Protein AF-A0A836W2Z8-F1 (afdb_monomer_lite)

Sequence (249 aa):
MFTIVTRSKRDADAVRAMIERFYPGWGIDVKTLHGARSSEAMLRELSGIIEPDRFYIVLLGREDRCAAIELIEEVPPNVVVHVVPRSRVRNARLELLYAEVARARAVIRVTAVWDEAKKVFLLGPRRRGRLLEGLEPQPSFDNFIGLGRFAKIVSRLAGGRIGLNPLVVRTRGGLHLVYNGPKPRAELEVRDEGLTPQARIVGDGEPVDVDLEAMVEANRSILQLYERASLRFLESLGEFDTIVVHWSG

Secondary structure (DSSP, 8-state):
-EEEEESSHHHHHHHHHHHHHHSTTS--EEEE-TT--SHHHHHHHHHTT--TTSEEEEEE-GGGHHHHHHHHHHS-TTEEEEE-SSSSGGGS-HHHHHHHHHHHHHHHHH-EEEETTTTEEEESTT--SEEPTT----TT-EEEE--TTHHHHHHHHHTS---SS-EEEE-GGGEEEEEETTEEEEEEE--SSSS--EEEE---SPPP---HHHHHHHHHHHHHHHHHHHHHHHHHT-S-S-----S--

Structure (mmCIF, N/CA/C/O backbone):
data_AF-A0A836W2Z8-F1
#
_entry.id   AF-A0A836W2Z8-F1
#
loop_
_atom_site.group_PDB
_atom_site.id
_atom_site.type_symbol
_atom_site.label_atom_id
_atom_site.label_alt_id
_atom_site.label_comp_id
_atom_site.label_asym_id
_atom_site.label_entity_id
_atom_site.label_seq_id
_atom_site.pdbx_PDB_ins_code
_atom_site.Cartn_x
_atom_site.Cartn_y
_atom_site.Cartn_z
_atom_site.occupancy
_atom_site.B_iso_or_equiv
_atom_site.auth_seq_id
_atom_site.auth_comp_id
_atom_site.auth_asym_id
_atom_site.auth_atom_id
_atom_site.pdbx_PDB_model_num
ATOM 1 N N . MET A 1 1 ? -4.132 -11.004 6.496 1.00 76.50 1 MET A N 1
ATOM 2 C CA . MET A 1 1 ? -5.312 -10.496 7.235 1.00 76.50 1 MET A CA 1
ATOM 3 C C . MET A 1 1 ? -4.935 -9.188 7.924 1.00 76.50 1 MET A C 1
ATOM 5 O O . MET A 1 1 ? -3.828 -9.122 8.442 1.00 76.50 1 MET A O 1
ATOM 9 N N . PHE A 1 2 ? -5.755 -8.135 7.858 1.00 89.88 2 PHE A N 1
ATOM 10 C CA . PHE A 1 2 ? -5.421 -6.807 8.407 1.00 89.88 2 PHE A CA 1
ATOM 11 C C . PHE A 1 2 ? -6.382 -6.422 9.536 1.00 89.88 2 PHE A C 1
ATOM 13 O O . PHE A 1 2 ? -7.481 -6.969 9.625 1.00 89.88 2 PHE A O 1
ATOM 20 N N . THR A 1 3 ? -5.972 -5.477 10.377 1.00 96.69 3 THR A N 1
ATOM 21 C CA . THR A 1 3 ? -6.769 -4.977 11.502 1.00 96.69 3 THR A CA 1
ATOM 22 C C . THR A 1 3 ? -7.263 -3.567 11.200 1.00 96.69 3 THR A C 1
ATOM 24 O O . THR A 1 3 ? -6.480 -2.691 10.830 1.00 96.69 3 THR A O 1
ATOM 27 N N . ILE A 1 4 ? -8.557 -3.311 11.384 1.00 98.31 4 ILE A N 1
ATOM 28 C CA . ILE A 1 4 ? -9.110 -1.956 11.340 1.00 98.31 4 ILE A CA 1
ATOM 29 C C . ILE A 1 4 ? -9.168 -1.411 12.763 1.00 98.31 4 ILE A C 1
ATOM 31 O O . ILE A 1 4 ? -9.789 -1.986 13.653 1.00 98.31 4 ILE A O 1
ATOM 35 N N . VAL A 1 5 ? -8.529 -0.273 12.982 1.00 98.56 5 VAL A N 1
ATOM 36 C CA . VAL A 1 5 ? -8.540 0.434 14.256 1.00 98.56 5 VAL A CA 1
ATOM 37 C C . VAL A 1 5 ? -9.429 1.657 14.096 1.00 98.56 5 VAL A C 1
ATOM 39 O O . VAL A 1 5 ? -9.224 2.472 13.204 1.00 98.56 5 VAL A O 1
ATOM 42 N N . THR A 1 6 ? -10.440 1.800 14.943 1.00 98.50 6 THR A N 1
ATOM 43 C CA . THR A 1 6 ? -11.310 2.986 14.939 1.00 98.50 6 THR A CA 1
ATOM 44 C C . THR A 1 6 ? -11.132 3.775 16.220 1.00 98.50 6 THR A C 1
ATOM 46 O O . THR A 1 6 ? -10.617 3.273 17.217 1.00 98.50 6 THR A O 1
ATOM 49 N N . ARG A 1 7 ? -11.587 5.024 16.244 1.00 97.62 7 ARG A N 1
ATOM 50 C CA . ARG A 1 7 ? -11.452 5.829 17.457 1.00 97.62 7 ARG A CA 1
ATOM 51 C C . ARG A 1 7 ? -12.297 5.303 18.624 1.00 97.62 7 ARG A C 1
ATOM 53 O O . ARG A 1 7 ? -11.832 5.307 19.757 1.00 97.62 7 ARG A O 1
ATOM 60 N N . SER A 1 8 ? -13.542 4.885 18.385 1.00 97.38 8 SER A N 1
ATOM 61 C CA . SER A 1 8 ? -14.509 4.581 19.451 1.00 97.38 8 SER A CA 1
ATOM 62 C C . SER A 1 8 ? -15.280 3.283 19.214 1.00 97.38 8 SER A C 1
ATOM 64 O O . SER A 1 8 ? -15.427 2.847 18.077 1.00 97.38 8 SER A O 1
ATOM 66 N N . LYS A 1 9 ? -15.870 2.708 20.274 1.00 98.00 9 LYS A N 1
ATOM 67 C CA . LYS A 1 9 ? -16.706 1.497 20.172 1.00 98.00 9 LYS A CA 1
ATOM 68 C C . LYS A 1 9 ? -17.830 1.631 19.135 1.00 98.00 9 LYS A C 1
ATOM 70 O O . LYS A 1 9 ? -18.007 0.740 18.321 1.00 98.00 9 LYS A O 1
ATOM 75 N N . ARG A 1 10 ? -18.534 2.769 19.101 1.00 97.81 10 ARG A N 1
ATOM 76 C CA . ARG A 1 10 ? -19.623 2.995 18.129 1.00 97.81 10 ARG A CA 1
ATOM 77 C C . ARG A 1 10 ? -19.123 3.081 16.683 1.00 97.81 10 ARG A C 1
ATOM 79 O O . ARG A 1 10 ? -19.868 2.751 15.769 1.00 97.81 10 ARG A O 1
ATOM 86 N N . ASP A 1 11 ? -17.898 3.564 16.471 1.00 98.31 11 ASP A N 1
ATOM 87 C CA . ASP A 1 11 ? -17.272 3.555 15.145 1.00 98.31 11 ASP A CA 1
ATOM 88 C C . ASP A 1 11 ? -16.867 2.125 14.758 1.00 98.31 11 ASP A C 1
ATOM 90 O O . ASP A 1 11 ? -17.112 1.709 13.628 1.00 98.31 11 ASP A O 1
ATOM 94 N N . ALA A 1 12 ? -16.340 1.351 15.712 1.00 98.44 12 ALA A N 1
ATOM 95 C CA . ALA A 1 12 ? -16.035 -0.064 15.524 1.00 98.44 12 ALA A CA 1
ATOM 96 C C . ALA A 1 12 ? -17.277 -0.893 15.183 1.00 98.44 12 ALA A C 1
ATOM 98 O O . ALA A 1 12 ? -17.206 -1.727 14.291 1.00 98.44 12 ALA A O 1
ATOM 99 N N . ASP A 1 13 ? -18.415 -0.649 15.835 1.00 98.56 13 ASP A N 1
ATOM 100 C CA . ASP A 1 13 ? -19.663 -1.369 15.558 1.00 98.56 13 ASP A CA 1
ATOM 101 C C . ASP A 1 13 ? -20.134 -1.140 14.109 1.00 98.56 13 ASP A C 1
ATOM 103 O O . ASP A 1 13 ? -20.521 -2.085 13.423 1.00 98.56 13 ASP A O 1
ATOM 107 N N . ALA A 1 14 ? -20.007 0.089 13.591 1.00 98.38 14 ALA A N 1
ATOM 108 C CA . ALA A 1 14 ? -20.304 0.390 12.188 1.00 98.38 14 ALA A CA 1
ATOM 109 C C . ALA A 1 14 ? -19.334 -0.309 11.215 1.00 98.38 14 ALA A C 1
ATOM 111 O O . ALA A 1 14 ? -19.745 -0.776 10.152 1.00 98.38 14 ALA A O 1
ATOM 112 N N . VAL A 1 15 ? -18.050 -0.403 11.576 1.00 98.50 15 VAL A N 1
ATOM 113 C CA . VAL A 1 15 ? -17.047 -1.136 10.789 1.00 98.50 15 VAL A CA 1
ATOM 114 C C . VAL A 1 15 ? -17.305 -2.643 10.813 1.00 98.50 15 VAL A C 1
ATOM 116 O O . VAL A 1 15 ? -17.206 -3.271 9.763 1.00 98.50 15 VAL A O 1
ATOM 119 N N . ARG A 1 16 ? -17.690 -3.226 11.955 1.00 98.56 16 ARG A N 1
ATOM 120 C CA . ARG A 1 16 ? -18.059 -4.650 12.052 1.00 98.56 16 ARG A CA 1
ATOM 121 C C . ARG A 1 16 ? -19.255 -4.977 11.166 1.00 98.56 16 ARG A C 1
ATOM 123 O O . ARG A 1 16 ? -19.156 -5.892 10.360 1.00 98.56 16 ARG A O 1
ATOM 130 N N . ALA A 1 17 ? -20.306 -4.157 11.205 1.00 98.38 17 ALA A N 1
ATOM 131 C CA . ALA A 1 17 ? -21.457 -4.315 10.313 1.00 98.38 17 ALA A CA 1
ATOM 132 C C . ALA A 1 17 ? -21.068 -4.235 8.821 1.00 98.38 17 ALA A C 1
ATOM 134 O O . ALA A 1 17 ? -21.632 -4.929 7.977 1.00 98.38 17 ALA A O 1
ATOM 135 N N . MET A 1 18 ? -20.085 -3.395 8.472 1.00 98.44 18 MET A N 1
ATOM 136 C CA . MET A 1 18 ? -19.542 -3.336 7.111 1.00 98.44 18 MET A CA 1
ATOM 137 C C . MET A 1 18 ? -18.768 -4.614 6.753 1.00 98.44 18 MET A C 1
ATOM 139 O O . MET A 1 18 ? -18.974 -5.152 5.666 1.00 98.44 18 MET A O 1
ATOM 143 N N . ILE A 1 19 ? -17.923 -5.123 7.656 1.00 98.00 19 ILE A N 1
ATOM 144 C CA . ILE A 1 19 ? -17.156 -6.364 7.457 1.00 98.00 19 ILE A CA 1
ATOM 145 C C . ILE A 1 19 ? -18.091 -7.559 7.274 1.00 98.00 19 ILE A C 1
ATOM 147 O O . ILE A 1 19 ? -17.915 -8.312 6.322 1.00 98.00 19 ILE A O 1
ATOM 151 N N . GLU A 1 20 ? -19.105 -7.702 8.126 1.00 97.56 20 GLU A N 1
ATOM 152 C CA . GLU A 1 20 ? -20.099 -8.779 8.035 1.00 97.56 20 GLU A CA 1
ATOM 153 C C . GLU A 1 20 ? -20.787 -8.807 6.665 1.00 97.56 20 GLU A C 1
ATOM 155 O O . GLU A 1 20 ? -21.025 -9.876 6.108 1.00 97.56 20 GLU A O 1
ATOM 160 N N . ARG A 1 21 ? -21.063 -7.630 6.090 1.00 98.00 21 ARG A N 1
ATOM 161 C CA . ARG A 1 21 ? -21.742 -7.510 4.798 1.00 98.00 21 ARG A CA 1
ATOM 162 C C . ARG A 1 21 ? -20.825 -7.704 3.589 1.00 98.00 21 ARG A C 1
ATOM 164 O O . ARG A 1 21 ? -21.258 -8.297 2.606 1.00 98.00 21 ARG A O 1
ATOM 171 N N . PHE A 1 22 ? -19.611 -7.152 3.612 1.00 97.19 22 PHE A N 1
ATOM 172 C CA . PHE A 1 22 ? -18.758 -7.048 2.415 1.00 97.19 22 PHE A CA 1
ATOM 173 C C . PHE A 1 22 ? -17.478 -7.886 2.461 1.00 97.19 22 PHE A C 1
ATOM 175 O O . PHE A 1 22 ? -16.868 -8.111 1.419 1.00 97.19 22 PHE A O 1
ATOM 182 N N . TYR A 1 23 ? -17.069 -8.353 3.639 1.00 94.69 23 TYR A N 1
ATOM 183 C CA . TYR A 1 23 ? -15.867 -9.163 3.844 1.00 94.69 23 TYR A CA 1
ATOM 184 C C . TYR A 1 23 ? -16.144 -10.432 4.684 1.00 94.69 23 TYR A C 1
ATOM 186 O O . TYR A 1 23 ? -15.361 -10.744 5.591 1.00 94.69 23 TYR A O 1
ATOM 194 N N . PRO A 1 24 ? -17.236 -11.185 4.430 1.00 93.56 24 PRO A N 1
ATOM 195 C CA . PRO A 1 24 ? -17.545 -12.376 5.217 1.00 93.56 24 PRO A CA 1
ATOM 196 C C . PRO A 1 24 ? -16.407 -13.400 5.107 1.00 93.56 24 PRO A C 1
ATOM 198 O O . PRO A 1 24 ? -15.953 -13.722 4.011 1.00 93.56 24 PRO A O 1
ATOM 201 N N . GLY A 1 25 ? -15.918 -13.886 6.250 1.00 88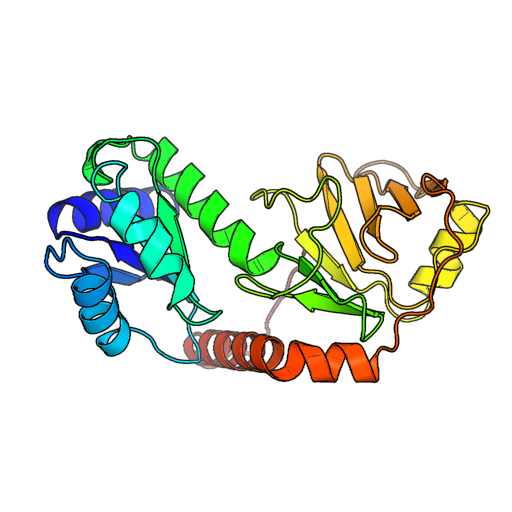.44 25 GLY A N 1
ATOM 202 C CA . GLY A 1 25 ? -14.851 -14.893 6.308 1.00 88.44 25 GLY A CA 1
ATOM 203 C C . GLY A 1 25 ? -13.428 -14.375 6.057 1.00 88.44 25 GLY A C 1
ATOM 204 O O . GLY A 1 25 ? -12.491 -15.161 6.094 1.00 88.44 25 GLY A O 1
ATOM 205 N N . TRP A 1 26 ? -13.222 -13.067 5.864 1.00 89.19 26 TRP A N 1
ATOM 206 C CA . TRP A 1 26 ? -11.875 -12.504 5.655 1.00 89.19 26 TRP A CA 1
ATOM 207 C C . TRP A 1 26 ? -11.038 -12.392 6.940 1.00 89.19 26 TRP A C 1
ATOM 209 O O . TRP A 1 26 ? -9.876 -11.996 6.870 1.00 89.19 26 TRP A O 1
ATOM 219 N N . GLY A 1 27 ? -11.646 -12.655 8.105 1.00 88.31 27 GLY A N 1
ATOM 220 C CA . GLY A 1 27 ? -11.026 -12.595 9.435 1.00 88.31 27 GLY A CA 1
ATOM 221 C C . GLY A 1 27 ? -10.444 -11.225 9.826 1.00 88.31 27 GLY A C 1
ATOM 222 O O . GLY A 1 27 ? -9.522 -11.131 10.630 1.00 88.31 27 GLY A O 1
ATOM 223 N N . ILE A 1 28 ? -10.972 -10.137 9.265 1.00 94.25 28 ILE A N 1
ATOM 224 C CA . ILE A 1 28 ? -10.552 -8.770 9.605 1.00 94.25 28 ILE A CA 1
ATOM 225 C C . ILE A 1 28 ? -10.877 -8.484 11.078 1.00 94.25 28 ILE A C 1
ATOM 227 O O . ILE A 1 28 ? -12.039 -8.537 11.479 1.00 94.25 28 ILE A O 1
ATOM 231 N N . ASP A 1 29 ? -9.859 -8.134 11.866 1.00 95.44 29 ASP A N 1
ATOM 232 C CA . ASP A 1 29 ? -10.030 -7.750 13.271 1.00 95.44 29 ASP A CA 1
ATOM 233 C C . ASP A 1 29 ? -10.399 -6.261 13.400 1.00 95.44 29 ASP A C 1
ATOM 235 O O . ASP A 1 29 ? -9.982 -5.432 12.584 1.00 95.44 29 ASP A O 1
ATOM 239 N N . VAL A 1 30 ? -11.167 -5.906 14.437 1.00 98.06 30 VAL A N 1
ATOM 240 C CA . VAL A 1 30 ? -11.591 -4.526 14.714 1.00 98.06 30 VAL A CA 1
ATOM 241 C C . VAL A 1 30 ? -11.256 -4.127 16.145 1.00 98.06 30 VAL A C 1
ATOM 243 O O . VAL A 1 30 ? -11.928 -4.539 17.097 1.00 98.06 30 VAL A O 1
ATOM 246 N N . LYS A 1 31 ? -10.279 -3.227 16.278 1.00 98.25 31 LYS A N 1
ATOM 247 C CA . LYS A 1 31 ? -9.820 -2.661 17.555 1.00 98.25 31 LYS A CA 1
ATOM 248 C C . LYS A 1 31 ? -10.220 -1.190 17.698 1.00 98.25 31 LYS A C 1
ATOM 250 O O . LYS A 1 31 ? -10.678 -0.549 16.747 1.00 98.25 31 LYS A O 1
ATOM 255 N N . THR A 1 32 ? -10.067 -0.643 18.904 1.00 97.75 32 THR A N 1
ATOM 256 C CA . THR A 1 32 ? -10.401 0.759 19.196 1.00 97.75 32 THR A CA 1
ATOM 257 C C . THR A 1 32 ? -9.254 1.504 19.857 1.00 97.75 32 THR A C 1
ATOM 259 O O . THR A 1 32 ? -8.538 0.907 20.647 1.00 97.75 32 THR A O 1
ATOM 262 N N . LEU A 1 33 ? -9.163 2.814 19.626 1.00 97.69 33 LEU A N 1
ATOM 263 C CA . LEU A 1 33 ? -8.283 3.742 20.355 1.00 97.69 33 LEU A CA 1
ATOM 264 C C . LEU A 1 33 ? -8.935 4.275 21.644 1.00 97.69 33 LEU A C 1
ATOM 266 O O . LEU A 1 33 ? -8.628 5.378 22.084 1.00 97.69 33 LEU A O 1
ATOM 270 N N . HIS A 1 34 ? -9.929 3.561 22.182 1.00 96.25 34 HIS A N 1
ATOM 271 C CA . HIS A 1 34 ? -10.615 3.881 23.440 1.00 96.25 34 HIS A CA 1
ATOM 272 C C . HIS A 1 34 ? -11.111 5.338 23.581 1.00 96.25 34 HIS A C 1
ATOM 274 O O . HIS A 1 34 ? -11.252 5.864 24.680 1.00 96.25 34 HIS A O 1
ATOM 280 N N . GLY A 1 35 ? -11.447 5.994 22.464 1.00 94.31 35 GLY A N 1
ATOM 281 C CA . GLY A 1 35 ? -11.939 7.372 22.440 1.00 94.31 35 GLY A CA 1
ATOM 282 C C . GLY A 1 35 ? -10.857 8.456 22.435 1.00 94.31 35 GLY A C 1
ATOM 283 O O . GLY A 1 35 ? -11.214 9.625 22.591 1.00 94.31 35 GLY A O 1
ATOM 284 N N . ALA A 1 36 ? -9.581 8.107 22.232 1.00 95.44 36 ALA A N 1
ATOM 285 C CA . ALA A 1 36 ? -8.473 9.054 22.110 1.00 95.44 36 ALA A CA 1
ATOM 286 C C . ALA A 1 36 ? -8.753 10.141 21.056 1.00 95.44 36 ALA A C 1
ATOM 288 O O . ALA A 1 36 ? -9.268 9.850 19.977 1.00 95.44 36 ALA A O 1
ATOM 289 N N . ARG A 1 37 ? -8.428 11.402 21.377 1.00 91.75 37 ARG A N 1
ATOM 290 C CA . ARG A 1 37 ? -8.728 12.576 20.526 1.00 91.75 37 ARG A CA 1
ATOM 291 C C . ARG A 1 37 ? -7.503 13.348 20.041 1.00 91.75 37 ARG A C 1
ATOM 293 O O . ARG A 1 37 ? -7.619 14.063 19.053 1.00 91.75 37 ARG A O 1
ATOM 300 N N . SER A 1 38 ? -6.364 13.225 20.720 1.00 96.00 38 SER A N 1
ATOM 301 C CA . SER A 1 38 ? -5.092 13.801 20.272 1.00 96.00 38 SER A CA 1
ATOM 302 C C . SER A 1 38 ? -4.244 12.746 19.569 1.00 96.00 38 SER A C 1
ATOM 304 O O . SER A 1 38 ? -4.358 11.558 19.874 1.00 96.00 38 SER A O 1
ATOM 306 N N . SER A 1 39 ? -3.375 13.188 18.663 1.00 96.12 39 SER A N 1
ATOM 307 C CA . SER A 1 39 ? -2.391 12.349 17.968 1.00 96.12 39 SER A CA 1
ATOM 308 C C . SER A 1 39 ? -1.538 11.541 18.949 1.00 96.12 39 SER A C 1
ATOM 310 O O . SER A 1 39 ? -1.445 10.326 18.821 1.00 96.12 39 SER A O 1
ATOM 312 N N . GLU A 1 40 ? -1.028 12.181 20.002 1.00 96.44 40 GLU A N 1
ATOM 313 C CA . GLU A 1 40 ? -0.241 11.534 21.058 1.00 96.44 40 GLU A CA 1
ATOM 314 C C . GLU A 1 40 ? -1.008 10.420 21.783 1.00 96.44 40 GLU A C 1
ATOM 316 O O . GLU A 1 40 ? -0.471 9.342 22.034 1.00 96.44 40 GLU A O 1
ATOM 321 N N . ALA A 1 41 ? -2.273 10.667 22.142 1.00 96.56 41 ALA A N 1
ATOM 322 C CA . ALA A 1 41 ? -3.095 9.665 22.812 1.00 96.56 41 ALA A CA 1
ATOM 323 C C . ALA A 1 41 ? -3.413 8.501 21.870 1.00 96.56 41 ALA A C 1
ATOM 325 O O . ALA A 1 41 ? -3.330 7.346 22.278 1.00 96.56 41 ALA A O 1
ATOM 326 N N . MET A 1 42 ? -3.725 8.798 20.606 1.00 97.69 42 MET A N 1
ATOM 327 C CA . MET A 1 42 ? -3.948 7.780 19.583 1.00 97.69 42 MET A CA 1
ATOM 328 C C . MET A 1 42 ? -2.696 6.932 19.357 1.00 97.69 42 MET A C 1
ATOM 330 O O . MET A 1 42 ? -2.810 5.714 19.283 1.00 97.69 42 MET A O 1
ATOM 334 N N . LEU A 1 43 ? -1.514 7.550 19.295 1.00 96.38 43 LEU A N 1
ATOM 335 C CA . LEU A 1 43 ? -0.244 6.853 19.117 1.00 96.38 43 LEU A CA 1
ATOM 336 C C . LEU A 1 43 ? 0.053 5.922 20.295 1.00 96.38 43 LEU A C 1
ATOM 338 O O . LEU A 1 43 ? 0.433 4.778 20.072 1.00 96.38 43 LEU A O 1
ATOM 342 N N . ARG A 1 44 ? -0.171 6.364 21.542 1.00 96.44 44 ARG A N 1
ATOM 343 C CA . ARG A 1 44 ? 0.005 5.507 22.730 1.00 96.44 44 ARG A CA 1
ATOM 344 C C . ARG A 1 44 ? -0.868 4.256 22.678 1.00 96.44 44 ARG A C 1
ATOM 346 O O . ARG A 1 44 ? -0.359 3.156 22.871 1.00 96.44 44 ARG A O 1
ATOM 353 N N . GLU A 1 45 ? -2.156 4.422 22.387 1.00 96.88 45 GLU A N 1
ATOM 354 C CA . GLU A 1 45 ? -3.094 3.301 22.249 1.00 96.88 45 GLU A CA 1
ATOM 355 C C . GLU A 1 45 ? -2.686 2.369 21.104 1.00 96.88 45 GLU A C 1
ATOM 357 O O . GLU A 1 45 ? -2.683 1.146 21.237 1.00 96.88 45 GLU A O 1
ATOM 362 N N . LEU A 1 46 ? -2.299 2.953 19.972 1.00 96.19 46 LEU A N 1
ATOM 363 C CA . LEU A 1 46 ? -1.929 2.211 18.782 1.00 96.19 46 LEU A CA 1
ATOM 364 C C . LEU A 1 46 ? -0.629 1.411 18.978 1.00 96.19 46 LEU A C 1
ATOM 366 O O . LEU A 1 46 ? -0.551 0.270 18.525 1.00 96.19 46 LEU A O 1
ATOM 370 N N . SER A 1 47 ? 0.352 1.945 19.707 1.00 94.25 47 SER A N 1
ATOM 371 C CA . SER A 1 47 ? 1.595 1.237 20.046 1.00 94.25 47 SER A CA 1
ATOM 372 C C . SER A 1 47 ? 1.357 -0.038 20.860 1.00 94.25 47 SER A C 1
ATOM 374 O O . SER A 1 47 ? 2.113 -0.992 20.719 1.00 94.25 47 SER A O 1
ATOM 376 N N . GLY A 1 48 ? 0.287 -0.099 21.663 1.00 93.69 48 GLY A N 1
ATOM 377 C CA . GLY A 1 48 ? -0.126 -1.323 22.363 1.00 93.69 48 GLY A CA 1
ATOM 378 C C . GLY A 1 48 ? -0.865 -2.340 21.481 1.00 93.69 48 GLY A C 1
ATOM 379 O O . GLY A 1 48 ? -1.157 -3.449 21.923 1.00 93.69 48 GLY A O 1
ATOM 380 N N . ILE A 1 49 ? -1.204 -1.966 20.244 1.00 94.62 49 ILE A N 1
ATOM 381 C CA . ILE A 1 49 ? -2.011 -2.758 19.308 1.00 94.62 49 ILE A CA 1
ATOM 382 C C . ILE A 1 49 ? -1.180 -3.308 18.141 1.00 94.62 49 ILE A C 1
ATOM 384 O O . ILE A 1 49 ? -1.509 -4.386 17.628 1.00 94.62 49 ILE A O 1
ATOM 388 N N . ILE A 1 50 ? -0.182 -2.549 17.678 1.00 93.75 50 ILE A N 1
ATOM 389 C CA . ILE A 1 50 ? 0.579 -2.861 16.466 1.00 93.75 50 ILE A CA 1
ATOM 390 C C . ILE A 1 50 ? 1.512 -4.049 16.693 1.00 93.75 50 ILE A C 1
ATOM 392 O O . ILE A 1 50 ? 2.330 -4.067 17.606 1.00 93.75 50 ILE A O 1
ATOM 396 N N . GLU A 1 51 ? 1.445 -4.995 15.765 1.00 91.38 51 GLU A N 1
ATOM 397 C CA . GLU A 1 51 ? 2.360 -6.119 15.625 1.00 91.38 51 GLU A CA 1
ATOM 398 C C . GLU A 1 51 ? 3.179 -5.942 14.324 1.00 91.38 51 GLU A C 1
ATOM 400 O O . GLU A 1 51 ? 2.658 -5.423 13.328 1.00 91.38 51 GLU A O 1
ATOM 405 N N . PRO A 1 52 ? 4.464 -6.343 14.296 1.00 85.62 52 PRO A N 1
ATOM 406 C CA . PRO A 1 52 ? 5.390 -6.087 13.182 1.00 85.62 52 PRO A CA 1
ATOM 407 C C . PRO A 1 52 ? 5.162 -6.959 11.934 1.00 85.62 52 PRO A C 1
ATOM 409 O O . PRO A 1 52 ? 5.936 -6.891 10.977 1.00 85.62 52 PRO A O 1
ATOM 412 N N . ASP A 1 53 ? 4.154 -7.818 11.956 1.00 86.31 53 ASP A N 1
ATOM 413 C CA . ASP A 1 53 ? 3.807 -8.839 10.963 1.00 86.31 53 ASP A CA 1
ATOM 414 C C . ASP A 1 53 ? 2.324 -8.746 10.549 1.00 86.31 53 ASP A C 1
ATOM 416 O O . ASP A 1 53 ? 1.748 -9.678 9.989 1.00 86.31 53 ASP A O 1
ATOM 420 N N . ARG A 1 54 ? 1.684 -7.605 10.826 1.00 90.38 54 ARG A N 1
ATOM 421 C CA . ARG A 1 54 ? 0.295 -7.315 10.462 1.00 90.38 54 ARG A CA 1
ATOM 422 C C . ARG A 1 54 ? 0.164 -5.924 9.871 1.00 90.38 54 ARG A C 1
ATOM 424 O O . ARG A 1 54 ? 0.928 -5.020 10.196 1.00 90.38 54 ARG A O 1
ATOM 431 N N . PHE A 1 55 ? -0.844 -5.755 9.023 1.00 93.56 55 PHE A N 1
ATOM 432 C CA . PHE A 1 55 ? -1.218 -4.457 8.470 1.00 93.56 55 PHE A CA 1
ATOM 433 C C . PHE A 1 55 ? -2.391 -3.859 9.240 1.00 93.56 55 PHE A C 1
ATOM 435 O O . PHE A 1 55 ? -3.323 -4.574 9.615 1.00 93.56 55 PHE A O 1
ATOM 442 N N . TYR A 1 56 ? -2.365 -2.542 9.423 1.00 96.69 56 TYR A N 1
ATOM 443 C CA . TYR A 1 56 ? -3.359 -1.807 10.194 1.00 96.69 56 TYR A CA 1
ATOM 444 C C . TYR A 1 56 ? -3.934 -0.651 9.383 1.00 96.69 56 TYR A C 1
ATOM 446 O O . TYR A 1 56 ? -3.210 0.074 8.702 1.00 96.69 56 TYR A O 1
ATOM 454 N N . ILE A 1 57 ? -5.244 -0.449 9.496 1.00 97.88 57 ILE A N 1
ATOM 455 C CA . ILE A 1 57 ? -5.937 0.718 8.949 1.00 97.88 57 ILE A CA 1
ATOM 456 C C . ILE A 1 57 ? -6.582 1.463 10.107 1.00 97.88 57 ILE A C 1
ATOM 458 O O . ILE A 1 57 ? -7.551 0.983 10.690 1.00 97.88 57 ILE A O 1
ATOM 462 N N . VAL A 1 58 ? -6.059 2.640 10.436 1.00 98.31 58 VAL A N 1
ATOM 463 C CA . VAL A 1 58 ? -6.660 3.545 11.414 1.00 98.31 58 VAL A CA 1
ATOM 464 C C . VAL A 1 58 ? -7.706 4.389 10.697 1.00 98.31 58 VAL A C 1
ATOM 466 O O . VAL A 1 58 ? -7.372 5.286 9.927 1.00 98.31 58 VAL A O 1
ATOM 469 N N . LEU A 1 59 ? -8.981 4.089 10.924 1.00 98.38 59 LEU A N 1
ATOM 470 C CA . LEU A 1 59 ? -10.104 4.750 10.273 1.00 98.38 59 LEU A CA 1
ATOM 471 C C . LEU A 1 59 ? -10.679 5.840 11.186 1.00 98.38 59 LEU A C 1
ATOM 473 O O . LEU A 1 59 ? -11.208 5.552 12.265 1.00 98.38 59 LEU A O 1
ATOM 477 N N . LEU A 1 60 ? -10.592 7.094 10.742 1.00 98.44 60 LEU A N 1
ATOM 478 C CA . LEU A 1 60 ? -10.990 8.281 11.503 1.00 98.44 60 LEU A CA 1
ATOM 479 C C . LEU A 1 60 ? -12.055 9.100 10.765 1.00 98.44 60 LEU A C 1
ATOM 481 O O . LEU A 1 60 ? -12.211 9.009 9.547 1.00 98.44 60 LEU A O 1
ATOM 485 N N . GLY A 1 61 ? -12.819 9.900 11.510 1.00 98.12 61 GLY A N 1
ATOM 486 C CA . GLY A 1 61 ? -13.745 10.877 10.937 1.00 98.12 61 GLY A CA 1
ATOM 487 C C . GLY A 1 61 ? -13.077 12.233 10.712 1.00 98.12 61 GLY A C 1
ATOM 488 O O . GLY A 1 61 ? -12.003 12.509 11.239 1.00 98.12 61 GLY A O 1
ATOM 489 N N . ARG A 1 62 ? -13.738 13.128 9.971 1.00 97.88 62 ARG A N 1
ATOM 490 C CA . ARG A 1 62 ? -13.256 14.503 9.741 1.00 97.88 62 ARG A CA 1
ATOM 491 C C . ARG A 1 62 ? -13.052 15.299 11.028 1.00 97.88 62 ARG A C 1
ATOM 493 O O . ARG A 1 62 ? -12.234 16.211 11.026 1.00 97.88 62 ARG A O 1
ATOM 500 N N . GLU A 1 63 ? -13.785 14.985 12.098 1.00 97.38 63 GLU A N 1
ATOM 501 C CA . GLU A 1 63 ? -13.591 15.659 13.390 1.00 97.38 63 GLU A CA 1
ATOM 502 C C . GLU A 1 63 ? -12.207 15.388 13.997 1.00 97.38 63 GLU A C 1
ATOM 504 O O . GLU A 1 63 ? -11.709 16.211 14.753 1.00 97.38 63 GLU A O 1
ATOM 509 N N . ASP A 1 64 ? -11.564 14.285 13.608 1.00 97.44 64 ASP A N 1
ATOM 510 C CA . ASP A 1 64 ? -10.238 13.889 14.078 1.00 97.44 64 ASP A CA 1
ATOM 511 C C . ASP A 1 64 ? -9.138 14.209 13.035 1.00 97.44 64 ASP A C 1
ATOM 513 O O . ASP A 1 64 ? -8.020 13.709 13.131 1.00 97.44 64 ASP A O 1
ATOM 517 N N . ARG A 1 65 ? -9.428 15.032 12.010 1.00 97.00 65 ARG A N 1
ATOM 518 C CA . ARG A 1 65 ? -8.518 15.275 10.870 1.00 97.00 65 ARG A CA 1
ATOM 519 C C . ARG A 1 65 ? -7.159 15.845 11.283 1.00 97.00 65 ARG A C 1
ATOM 521 O O . ARG A 1 65 ? -6.155 15.428 10.720 1.00 97.00 65 ARG A O 1
ATOM 528 N N . CYS A 1 66 ? -7.120 16.790 12.223 1.00 96.69 66 CYS A N 1
ATOM 529 C CA . CYS A 1 66 ? -5.853 17.375 12.677 1.00 96.69 66 CYS A CA 1
ATOM 530 C C . CYS A 1 66 ? -4.975 16.315 13.353 1.00 96.69 66 CYS A C 1
ATOM 532 O O . CYS A 1 66 ? -3.832 16.126 12.953 1.00 96.69 66 CYS A O 1
ATOM 534 N N . ALA A 1 67 ? -5.559 15.540 14.275 1.00 96.50 67 ALA A N 1
ATOM 535 C CA . ALA A 1 67 ? -4.874 14.421 14.914 1.00 96.50 67 ALA A CA 1
ATOM 536 C C . ALA A 1 67 ? -4.428 13.364 13.893 1.00 96.50 67 ALA A C 1
ATOM 538 O O . ALA A 1 67 ? -3.354 12.799 14.040 1.00 96.50 67 ALA A O 1
ATOM 539 N N . ALA A 1 68 ? -5.216 13.121 12.840 1.00 96.62 68 ALA A N 1
ATOM 540 C CA . ALA A 1 68 ? -4.852 12.196 11.773 1.00 96.62 68 ALA A CA 1
ATOM 541 C C . ALA A 1 68 ? -3.610 12.656 10.996 1.00 96.62 68 ALA A C 1
ATOM 543 O O . ALA A 1 68 ? -2.754 11.831 10.709 1.00 96.62 68 ALA A O 1
ATOM 544 N N . ILE A 1 69 ? -3.500 13.950 10.669 1.00 95.62 69 ILE A N 1
ATOM 545 C CA . ILE A 1 69 ? -2.339 14.510 9.953 1.00 95.62 69 ILE A CA 1
ATOM 546 C C . ILE A 1 69 ? -1.062 14.336 10.778 1.00 95.62 69 ILE A C 1
ATOM 548 O O . ILE A 1 69 ? -0.052 13.890 10.248 1.00 95.62 69 ILE A O 1
ATOM 552 N N . GLU A 1 70 ? -1.121 14.640 12.071 1.00 95.94 70 GLU A N 1
ATOM 553 C CA . GLU A 1 70 ? 0.016 14.461 12.976 1.00 95.94 70 GLU A CA 1
ATOM 554 C C . GLU A 1 70 ? 0.343 12.978 13.187 1.00 95.94 70 GLU A C 1
ATOM 556 O O . GLU A 1 70 ? 1.497 12.578 13.099 1.00 95.94 70 GLU A O 1
ATOM 561 N N . LEU A 1 71 ? -0.674 12.136 13.402 1.00 95.31 71 LEU A N 1
ATOM 562 C CA . LEU A 1 71 ? -0.491 10.701 13.616 1.00 95.31 71 LEU A CA 1
ATOM 563 C C . LEU A 1 71 ? 0.123 10.020 12.393 1.00 95.31 71 LEU A C 1
ATOM 565 O O . LEU A 1 71 ? 0.947 9.125 12.553 1.00 95.31 71 LEU A O 1
ATOM 569 N N . ILE A 1 72 ? -0.255 10.449 11.181 1.00 93.69 72 ILE A N 1
ATOM 570 C CA . ILE A 1 72 ? 0.371 9.983 9.944 1.00 93.69 72 ILE A CA 1
ATOM 571 C C . ILE A 1 72 ? 1.883 10.115 10.063 1.00 93.69 72 ILE A C 1
ATOM 573 O O . ILE A 1 72 ? 2.559 9.187 9.642 1.00 93.69 72 ILE A O 1
ATOM 577 N N . GLU A 1 73 ? 2.407 11.182 10.677 1.00 91.06 73 GLU A N 1
ATOM 578 C CA . GLU A 1 73 ? 3.846 11.401 10.738 1.00 91.06 73 GLU A CA 1
ATOM 579 C C . GLU A 1 73 ? 4.627 10.360 11.560 1.00 91.06 73 GLU A C 1
ATOM 581 O O . GLU A 1 73 ? 5.749 9.994 11.197 1.00 91.06 73 GLU A O 1
ATOM 586 N N . GLU A 1 74 ? 3.980 9.801 12.577 1.00 92.44 74 GLU A N 1
ATOM 587 C CA . GLU A 1 74 ? 4.606 8.989 13.625 1.00 92.44 74 GLU A CA 1
ATOM 588 C C . GLU A 1 74 ? 4.379 7.477 13.464 1.00 92.44 74 GLU A C 1
ATOM 590 O O . GLU A 1 74 ? 5.085 6.664 14.063 1.00 92.44 74 GLU A O 1
ATOM 595 N N . VAL A 1 75 ? 3.379 7.063 12.679 1.00 92.62 75 VAL A N 1
ATOM 596 C CA . VAL A 1 75 ? 3.028 5.640 12.566 1.00 92.62 75 VAL A CA 1
ATOM 597 C C . VAL A 1 75 ? 4.025 4.838 11.717 1.00 92.62 75 VAL A C 1
ATOM 599 O O . VAL A 1 75 ? 4.568 5.346 10.730 1.00 92.62 75 VAL A O 1
ATOM 602 N N . PRO A 1 76 ? 4.240 3.548 12.045 1.00 91.00 76 PRO A N 1
ATOM 603 C CA . PRO A 1 76 ? 5.126 2.689 11.271 1.00 91.00 76 PRO A CA 1
ATOM 604 C C . PRO A 1 76 ? 4.561 2.358 9.873 1.00 91.00 76 PRO A C 1
ATOM 606 O O . PRO A 1 76 ? 3.357 2.475 9.636 1.00 91.00 76 PRO A O 1
ATOM 609 N N . PRO A 1 77 ? 5.402 1.875 8.934 1.00 88.69 77 PRO A N 1
ATOM 610 C CA . PRO A 1 77 ? 5.007 1.634 7.537 1.00 88.69 77 PRO A CA 1
ATOM 611 C C . PRO A 1 77 ? 3.896 0.595 7.322 1.00 88.69 77 PRO A C 1
ATOM 613 O O . PRO A 1 77 ? 3.321 0.525 6.239 1.00 88.69 77 PRO A O 1
ATOM 616 N N . ASN A 1 78 ? 3.593 -0.235 8.323 1.00 92.12 78 ASN A N 1
ATOM 617 C CA . ASN A 1 78 ? 2.505 -1.211 8.276 1.00 92.12 78 ASN A CA 1
ATOM 618 C C . ASN A 1 78 ? 1.138 -0.628 8.675 1.00 92.12 78 ASN A C 1
ATOM 620 O O . ASN A 1 78 ? 0.150 -1.363 8.721 1.00 92.12 78 ASN A O 1
ATOM 624 N N . VAL A 1 79 ? 1.069 0.674 8.958 1.00 95.19 79 VAL A N 1
ATOM 625 C CA . VAL A 1 79 ? -0.143 1.380 9.373 1.00 95.19 79 VAL A CA 1
ATOM 626 C C . VAL A 1 79 ? -0.513 2.433 8.335 1.00 95.19 79 VAL A C 1
ATOM 628 O O . VAL A 1 79 ? 0.306 3.259 7.938 1.00 95.19 79 VAL A O 1
ATOM 631 N N . VAL A 1 80 ? -1.785 2.458 7.947 1.00 96.25 80 VAL A N 1
ATOM 632 C CA . VAL A 1 80 ? -2.375 3.548 7.164 1.00 96.25 80 VAL A CA 1
ATOM 633 C C . VAL A 1 80 ? -3.419 4.260 8.001 1.00 96.25 80 VAL A C 1
ATOM 635 O O . VAL A 1 80 ? -4.363 3.641 8.483 1.00 96.25 80 VAL A O 1
ATOM 638 N N . VAL A 1 81 ? -3.276 5.574 8.144 1.00 97.38 81 VAL A N 1
ATOM 639 C CA . VAL A 1 81 ? -4.302 6.428 8.747 1.00 97.38 81 VAL A CA 1
ATOM 640 C C . VAL A 1 81 ? -5.165 6.999 7.630 1.00 97.38 81 VAL A C 1
ATOM 642 O O . VAL A 1 81 ? -4.660 7.630 6.703 1.00 97.38 81 VAL A O 1
ATOM 645 N N . HIS A 1 82 ? -6.472 6.773 7.712 1.00 97.69 82 HIS A N 1
ATOM 646 C CA . HIS A 1 82 ? -7.428 7.143 6.677 1.00 97.69 82 HIS A CA 1
ATOM 647 C C . HIS A 1 82 ? -8.600 7.928 7.260 1.00 97.69 82 HIS A C 1
ATOM 649 O O . HIS A 1 82 ? -9.273 7.472 8.187 1.00 97.69 82 HIS A O 1
ATOM 655 N N . VAL A 1 83 ? -8.875 9.103 6.692 1.00 98.12 83 VAL A N 1
ATOM 656 C CA . VAL A 1 83 ? -9.975 9.974 7.126 1.00 98.12 83 VAL A CA 1
ATOM 657 C C . VAL A 1 83 ? -11.174 9.796 6.197 1.00 98.12 83 VAL A C 1
ATOM 659 O O . VAL A 1 83 ? -11.150 10.193 5.035 1.00 98.12 83 VAL A O 1
ATOM 662 N N . VAL A 1 84 ? -12.259 9.241 6.730 1.00 97.88 84 VAL A N 1
ATOM 663 C CA . VAL A 1 84 ? -13.538 9.073 6.029 1.00 97.88 84 VAL A CA 1
ATOM 664 C C . VAL A 1 84 ? -14.182 10.448 5.794 1.00 97.88 84 VAL A C 1
ATOM 666 O O . VAL A 1 84 ? -14.173 11.285 6.703 1.00 97.88 84 VAL A O 1
ATOM 669 N N . PRO A 1 85 ? -14.843 10.704 4.645 1.00 97.44 85 PRO A N 1
ATOM 670 C CA . PRO A 1 85 ? -15.486 11.987 4.328 1.00 97.44 85 PRO A CA 1
ATOM 671 C C . PRO A 1 85 ? -16.814 12.211 5.084 1.00 97.44 85 PRO A C 1
ATOM 673 O O . PRO A 1 85 ? -17.811 12.697 4.548 1.00 97.44 85 PRO A O 1
ATOM 676 N N . ARG A 1 86 ? -16.853 11.867 6.373 1.00 98.25 86 ARG A N 1
ATOM 677 C CA . ARG A 1 86 ? -17.970 12.060 7.308 1.00 98.25 86 ARG A CA 1
ATOM 678 C C . ARG A 1 86 ? -17.433 12.589 8.628 1.00 98.25 86 ARG A C 1
ATOM 680 O O . ARG A 1 86 ? -16.250 12.463 8.901 1.00 98.25 86 ARG A O 1
ATOM 687 N N . SER A 1 87 ? -18.273 13.248 9.427 1.00 97.56 87 SER A N 1
ATOM 688 C CA . SER A 1 87 ? -17.817 13.805 10.713 1.00 97.56 87 SER A CA 1
ATOM 689 C C . SER A 1 87 ? -17.253 12.718 11.627 1.00 97.56 87 SER A C 1
ATOM 691 O O . SER A 1 87 ? -16.173 12.900 12.171 1.00 97.56 87 SER A O 1
ATOM 693 N N . ARG A 1 88 ? -17.935 11.570 11.707 1.00 97.88 88 ARG A N 1
ATOM 694 C CA . ARG A 1 88 ? -17.494 10.345 12.391 1.00 97.88 88 ARG A CA 1
ATOM 695 C C . ARG A 1 88 ? -17.610 9.153 11.454 1.00 97.88 88 ARG A C 1
ATOM 697 O O . ARG A 1 88 ? -18.457 9.174 10.559 1.00 97.88 88 ARG A O 1
ATOM 704 N N . VAL A 1 89 ? -16.825 8.108 11.699 1.00 98.06 89 VAL A N 1
ATOM 705 C CA . VAL A 1 89 ? -16.858 6.858 10.921 1.00 98.06 89 VAL A CA 1
ATOM 706 C C . VAL A 1 89 ? -18.259 6.245 10.944 1.00 98.06 89 VAL A C 1
ATOM 708 O O . VAL A 1 89 ? -18.813 5.959 9.887 1.00 98.06 89 VAL A O 1
ATOM 711 N N . ARG A 1 90 ? -18.902 6.175 12.117 1.00 97.44 90 ARG A N 1
ATOM 712 C CA . ARG A 1 90 ? -20.275 5.655 12.269 1.00 97.44 90 ARG A CA 1
ATOM 713 C C . ARG A 1 90 ? -21.360 6.404 11.482 1.00 97.44 90 ARG A C 1
ATOM 715 O O . ARG A 1 90 ? -22.480 5.921 11.384 1.00 97.44 90 ARG A O 1
ATOM 722 N N . ASN A 1 91 ? -21.062 7.599 10.966 1.00 98.12 91 ASN A N 1
ATOM 723 C CA . ASN A 1 91 ? -22.011 8.390 10.178 1.00 98.12 91 ASN A CA 1
ATOM 724 C C . ASN A 1 91 ? -21.952 8.046 8.677 1.00 98.12 91 ASN A C 1
ATOM 726 O O . ASN A 1 91 ? -22.712 8.607 7.887 1.00 98.12 91 ASN A O 1
ATOM 730 N N . ALA A 1 92 ? -21.018 7.194 8.251 1.00 98.00 92 ALA A N 1
ATOM 731 C CA . ALA A 1 92 ? -20.944 6.707 6.882 1.00 98.00 92 ALA A CA 1
ATOM 732 C C . ALA A 1 92 ? -21.880 5.508 6.674 1.00 98.00 92 ALA A C 1
ATOM 734 O O . ALA A 1 92 ? -22.025 4.656 7.546 1.00 98.00 92 ALA A O 1
ATOM 735 N N . ARG A 1 93 ? -22.490 5.431 5.485 1.00 98.25 93 ARG A N 1
ATOM 736 C CA . ARG A 1 93 ? -23.191 4.220 5.033 1.00 98.25 93 ARG A CA 1
ATOM 737 C C . ARG A 1 93 ? -22.185 3.087 4.830 1.00 98.25 93 ARG A C 1
ATOM 739 O O . ARG A 1 93 ? -21.018 3.357 4.535 1.00 98.25 93 ARG A O 1
ATOM 746 N N . LEU A 1 94 ? -22.639 1.840 4.932 1.00 98.31 94 LEU A N 1
ATOM 747 C CA . LEU A 1 94 ? -21.762 0.668 4.851 1.00 98.31 94 LEU A CA 1
ATOM 748 C C . LEU A 1 94 ? -21.005 0.603 3.514 1.00 98.31 94 LEU A C 1
ATOM 750 O O . LEU A 1 94 ? -19.817 0.306 3.509 1.00 98.31 94 LEU A O 1
ATOM 754 N N . GLU A 1 95 ? -21.647 0.963 2.400 1.00 98.50 95 GLU A N 1
ATOM 755 C CA . GLU A 1 95 ? -21.036 1.005 1.062 1.00 98.50 95 GLU A CA 1
ATOM 756 C C . GLU A 1 95 ? -19.903 2.039 0.981 1.00 98.50 95 GLU A C 1
ATOM 758 O O . GLU A 1 95 ? -18.874 1.810 0.347 1.00 98.50 95 GLU A O 1
ATOM 763 N N . LEU A 1 96 ? -20.076 3.183 1.653 1.00 98.44 96 LEU A N 1
ATOM 764 C CA . LEU A 1 96 ? -19.037 4.206 1.727 1.00 98.44 96 LEU A CA 1
ATOM 765 C C . LEU A 1 96 ? -17.868 3.714 2.583 1.00 98.44 96 LEU A C 1
ATOM 767 O O . LEU A 1 96 ? -16.728 3.848 2.159 1.00 98.44 96 LEU A O 1
ATOM 771 N N . LEU A 1 97 ? -18.137 3.113 3.748 1.00 98.44 97 LEU A N 1
ATOM 772 C CA . LEU A 1 97 ? -17.090 2.518 4.586 1.00 98.44 97 LEU A CA 1
ATOM 773 C C . LEU A 1 97 ? -16.307 1.443 3.831 1.00 98.44 97 LEU A C 1
ATOM 775 O O . LEU A 1 97 ? -15.081 1.444 3.881 1.00 98.44 97 LEU A O 1
ATOM 779 N N . TYR A 1 98 ? -17.000 0.582 3.086 1.00 98.25 98 TYR A N 1
ATOM 780 C CA . TYR A 1 98 ? -16.381 -0.418 2.223 1.00 98.25 98 TYR A CA 1
ATOM 781 C C . TYR A 1 98 ? -15.427 0.228 1.207 1.00 98.25 98 TYR A C 1
ATOM 783 O O . TYR A 1 98 ? -14.260 -0.161 1.120 1.00 98.25 98 TYR A O 1
ATOM 791 N N . ALA A 1 99 ? -15.887 1.264 0.497 1.00 98.06 99 ALA A N 1
ATOM 792 C CA . ALA A 1 99 ? -15.072 1.981 -0.480 1.00 98.06 99 ALA A CA 1
ATOM 793 C C . ALA A 1 99 ? -13.863 2.696 0.156 1.00 98.06 99 ALA A C 1
ATOM 795 O O . ALA A 1 99 ? -12.774 2.685 -0.419 1.00 98.06 99 ALA A O 1
ATOM 796 N N . GLU A 1 100 ? -14.025 3.296 1.340 1.00 98.12 100 GLU A N 1
ATOM 797 C CA . GLU A 1 100 ? -12.920 3.939 2.065 1.00 98.12 100 GLU A CA 1
ATOM 798 C C . GLU A 1 100 ? -11.890 2.928 2.576 1.00 98.12 100 GLU A C 1
ATOM 800 O O . GLU A 1 100 ? -10.691 3.162 2.454 1.00 98.12 100 GLU A O 1
ATOM 805 N N . VAL A 1 101 ? -12.326 1.778 3.098 1.00 97.56 101 VAL A N 1
ATOM 806 C CA . VAL A 1 101 ? -11.410 0.708 3.520 1.00 97.56 101 VAL A CA 1
ATOM 807 C C . VAL A 1 101 ? -10.653 0.145 2.321 1.00 97.56 101 VAL A C 1
ATOM 809 O O . VAL A 1 101 ? -9.446 -0.073 2.409 1.00 97.56 101 VAL A O 1
ATOM 812 N N . ALA A 1 102 ? -11.315 -0.034 1.175 1.00 96.69 102 ALA A N 1
ATOM 813 C CA . ALA A 1 102 ? -10.646 -0.447 -0.054 1.00 96.69 102 ALA A CA 1
ATOM 814 C C . ALA A 1 102 ? -9.580 0.575 -0.498 1.00 96.69 102 ALA A C 1
ATOM 816 O O . ALA A 1 102 ? -8.478 0.177 -0.880 1.00 96.69 102 ALA A O 1
ATOM 817 N N . ARG A 1 103 ? -9.867 1.884 -0.399 1.00 96.81 103 ARG A N 1
ATOM 818 C CA . ARG A 1 103 ? -8.884 2.954 -0.663 1.00 96.81 103 ARG A CA 1
ATOM 819 C C . ARG A 1 103 ? -7.699 2.888 0.294 1.00 96.81 103 ARG A C 1
ATOM 821 O O . ARG A 1 103 ? -6.560 2.886 -0.159 1.00 96.81 103 ARG A O 1
ATOM 828 N N . ALA A 1 104 ? -7.951 2.763 1.594 1.00 96.50 104 ALA A N 1
ATOM 829 C CA . ALA A 1 104 ? -6.894 2.663 2.595 1.00 96.50 104 ALA A CA 1
ATOM 830 C C . ALA A 1 104 ? -5.994 1.432 2.372 1.00 96.50 104 ALA A C 1
ATOM 832 O O . ALA A 1 104 ? -4.773 1.528 2.464 1.00 96.50 104 ALA A O 1
ATOM 833 N N . ARG A 1 105 ? -6.570 0.284 1.990 1.00 94.56 105 ARG A N 1
ATOM 834 C CA . ARG A 1 105 ? -5.797 -0.909 1.596 1.00 94.56 105 ARG A CA 1
ATOM 835 C C . ARG A 1 105 ? -4.939 -0.669 0.356 1.00 94.56 105 ARG A C 1
ATOM 837 O O . ARG A 1 105 ? -3.827 -1.185 0.281 1.00 94.56 105 ARG A O 1
ATOM 844 N N . ALA A 1 106 ? -5.443 0.084 -0.621 1.00 95.19 106 ALA A N 1
ATOM 845 C CA . ALA A 1 106 ? -4.695 0.399 -1.833 1.00 95.19 106 ALA A CA 1
ATOM 846 C C . ALA A 1 106 ? -3.416 1.184 -1.527 1.00 95.19 106 ALA A C 1
ATOM 848 O O . ALA A 1 106 ? -2.387 0.907 -2.129 1.00 95.19 106 ALA A O 1
ATOM 849 N N . VAL A 1 107 ? -3.451 2.095 -0.548 1.00 95.00 107 VAL A N 1
ATOM 850 C CA . VAL A 1 107 ? -2.273 2.869 -0.118 1.00 95.00 107 VAL A CA 1
ATOM 851 C C . VAL A 1 107 ? -1.118 1.951 0.292 1.00 95.00 107 VAL A C 1
ATOM 853 O O . VAL A 1 107 ? 0.018 2.200 -0.096 1.00 95.00 107 VAL A O 1
ATOM 856 N N . ILE A 1 108 ? -1.393 0.864 1.016 1.00 90.56 108 ILE A N 1
ATOM 857 C CA . ILE A 1 108 ? -0.364 -0.088 1.467 1.00 90.56 108 ILE A CA 1
ATOM 858 C C . ILE A 1 108 ? 0.355 -0.747 0.281 1.00 90.56 108 ILE A C 1
ATOM 860 O O . ILE A 1 108 ? 1.577 -0.896 0.305 1.00 90.56 108 ILE A O 1
ATOM 864 N N . ARG A 1 109 ? -0.409 -1.128 -0.749 1.00 90.31 109 ARG A N 1
ATOM 865 C CA . ARG A 1 109 ? 0.076 -1.921 -1.890 1.00 90.31 109 ARG A CA 1
ATOM 866 C C . ARG A 1 109 ? 0.675 -1.062 -3.002 1.00 90.31 109 ARG A C 1
ATOM 868 O O . ARG A 1 109 ? 1.698 -1.409 -3.565 1.00 90.31 109 ARG A O 1
ATOM 875 N N . VAL A 1 110 ? 0.037 0.065 -3.312 1.00 94.81 110 VAL A N 1
ATOM 876 C CA . VAL A 1 110 ? 0.288 0.834 -4.541 1.00 94.81 110 VAL A CA 1
ATOM 877 C C . VAL A 1 110 ? 1.256 1.995 -4.319 1.00 94.81 110 VAL A C 1
ATOM 879 O O . VAL A 1 110 ? 1.886 2.449 -5.274 1.00 94.81 110 VAL A O 1
ATOM 882 N N . THR A 1 111 ? 1.401 2.487 -3.084 1.00 95.31 111 THR A N 1
ATOM 883 C CA . THR A 1 111 ? 2.262 3.648 -2.821 1.00 95.31 111 THR A CA 1
ATOM 884 C C . THR A 1 111 ? 3.714 3.327 -3.149 1.00 95.31 111 THR A C 1
ATOM 886 O O . THR A 1 111 ? 4.284 2.357 -2.647 1.00 95.31 111 THR A O 1
ATOM 889 N N . ALA A 1 112 ? 4.308 4.187 -3.967 1.00 96.56 112 ALA A N 1
ATOM 890 C CA . ALA A 1 112 ? 5.721 4.182 -4.276 1.00 96.56 112 ALA A CA 1
ATOM 891 C C . ALA A 1 112 ? 6.201 5.620 -4.489 1.00 96.56 112 ALA A C 1
ATOM 893 O O . ALA A 1 112 ? 5.439 6.486 -4.923 1.00 96.56 112 ALA A O 1
ATOM 894 N N . VAL A 1 113 ? 7.472 5.865 -4.189 1.00 97.25 113 VAL A N 1
ATOM 895 C CA . VAL A 1 113 ? 8.158 7.135 -4.455 1.00 97.25 113 VAL A CA 1
ATOM 896 C C . VAL A 1 113 ? 9.511 6.866 -5.099 1.00 97.25 113 VAL A C 1
ATOM 898 O O . VAL A 1 113 ? 10.037 5.756 -5.030 1.00 97.25 113 VAL A O 1
ATOM 901 N N . TRP A 1 114 ? 10.085 7.890 -5.714 1.00 97.75 114 TRP A N 1
ATOM 902 C CA . TRP A 1 114 ? 11.415 7.846 -6.305 1.00 97.75 114 TRP A CA 1
ATOM 903 C C . TRP A 1 114 ? 12.462 8.461 -5.368 1.00 97.75 114 TRP A C 1
ATOM 905 O O . TRP A 1 114 ? 12.314 9.602 -4.925 1.00 97.75 114 TRP A O 1
ATOM 915 N N . ASP A 1 115 ? 13.526 7.717 -5.073 1.00 97.56 115 ASP A N 1
ATOM 916 C CA . ASP A 1 115 ? 14.713 8.228 -4.385 1.00 97.56 115 ASP A CA 1
ATOM 917 C C . ASP A 1 115 ? 15.713 8.743 -5.430 1.00 97.56 115 ASP A C 1
ATOM 919 O O . ASP A 1 115 ? 16.351 7.956 -6.128 1.00 97.56 115 ASP A O 1
ATOM 923 N N . GLU A 1 116 ? 15.849 10.067 -5.543 1.00 95.31 116 GLU A N 1
ATOM 924 C CA . GLU A 1 116 ? 16.745 10.705 -6.522 1.00 95.31 116 GLU A CA 1
ATOM 925 C C . GLU A 1 116 ? 18.229 10.401 -6.254 1.00 95.31 116 GLU A C 1
ATOM 927 O O . GLU A 1 116 ? 19.021 10.312 -7.192 1.00 95.31 116 GLU A O 1
ATOM 932 N N . ALA A 1 117 ? 18.623 10.224 -4.988 1.00 95.00 117 ALA A N 1
ATOM 933 C CA . ALA A 1 117 ? 20.020 10.016 -4.618 1.00 95.00 117 ALA A CA 1
ATOM 934 C C . ALA A 1 117 ? 20.473 8.590 -4.945 1.00 95.00 117 ALA A C 1
ATOM 936 O O . ALA A 1 117 ? 21.556 8.385 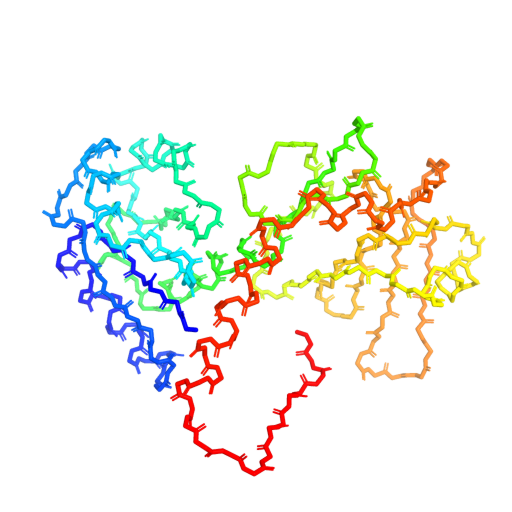-5.491 1.00 95.00 117 ALA A O 1
ATOM 937 N N . LYS A 1 118 ? 19.627 7.606 -4.629 1.00 95.69 118 LYS A N 1
ATOM 938 C CA . LYS A 1 118 ? 19.907 6.186 -4.882 1.00 95.69 118 LYS A CA 1
ATOM 939 C C . LYS A 1 118 ? 19.461 5.719 -6.264 1.00 95.69 118 LYS A C 1
ATOM 941 O O . LYS A 1 118 ? 19.888 4.657 -6.699 1.00 95.69 118 LYS A O 1
ATOM 946 N N . LYS A 1 119 ? 18.614 6.498 -6.944 1.00 96.69 119 LYS A N 1
ATOM 947 C CA . LYS A 1 119 ? 17.968 6.152 -8.217 1.00 96.69 119 LYS A CA 1
ATOM 948 C C . LYS A 1 119 ? 17.183 4.838 -8.148 1.00 96.69 119 LYS A C 1
ATOM 950 O O . LYS A 1 119 ? 17.297 3.983 -9.026 1.00 96.69 119 LYS A O 1
ATOM 955 N N . VAL A 1 120 ? 16.382 4.679 -7.095 1.00 97.75 120 VAL A N 1
ATOM 956 C CA . VAL A 1 120 ? 15.542 3.492 -6.870 1.00 97.75 120 VAL A CA 1
ATOM 957 C C . VAL A 1 120 ? 14.118 3.881 -6.492 1.00 97.75 120 VAL A C 1
ATOM 959 O O . VAL A 1 120 ? 13.859 4.978 -5.994 1.00 97.75 120 VAL A O 1
ATOM 962 N N . PHE A 1 121 ? 13.187 2.949 -6.682 1.00 97.88 121 PHE A N 1
ATOM 963 C CA . PHE A 1 121 ? 11.831 3.077 -6.161 1.00 97.88 121 PHE A CA 1
ATOM 964 C C . PHE A 1 121 ? 11.779 2.631 -4.700 1.00 97.88 121 PHE A C 1
ATOM 966 O O . PHE A 1 121 ? 12.268 1.557 -4.351 1.00 97.88 121 PHE A O 1
ATOM 973 N N . LEU A 1 122 ? 11.157 3.436 -3.843 1.00 96.81 122 LEU A N 1
ATOM 974 C CA . LEU A 1 122 ? 10.843 3.074 -2.465 1.00 96.81 122 LEU A CA 1
ATOM 975 C C . LEU A 1 122 ? 9.356 2.737 -2.370 1.00 96.81 122 LEU A C 1
ATOM 977 O O . LEU A 1 122 ? 8.511 3.548 -2.741 1.00 96.81 122 LEU A O 1
ATOM 981 N N . LEU A 1 123 ? 9.051 1.550 -1.859 1.00 94.62 123 LEU A N 1
ATOM 982 C CA . LEU A 1 123 ? 7.716 0.967 -1.806 1.00 94.62 123 LEU A CA 1
ATOM 983 C C . LEU A 1 123 ? 7.078 1.141 -0.426 1.00 94.62 123 LEU A C 1
ATOM 985 O O . LEU A 1 123 ? 7.753 1.110 0.613 1.00 94.62 123 LEU A O 1
ATOM 989 N N . GLY A 1 124 ? 5.753 1.244 -0.436 1.00 91.00 124 GLY A N 1
ATOM 990 C CA . GLY A 1 124 ? 4.920 1.362 0.749 1.00 91.00 124 GLY A CA 1
ATOM 991 C C . GLY A 1 124 ? 4.677 2.811 1.178 1.00 91.00 124 GLY A C 1
ATOM 992 O O . GLY A 1 124 ? 5.262 3.754 0.634 1.00 91.00 124 GLY A O 1
ATOM 993 N N . PRO A 1 125 ? 3.783 3.012 2.156 1.00 88.75 125 PRO A N 1
ATOM 994 C CA . PRO A 1 125 ? 3.476 4.338 2.669 1.00 88.75 125 PRO A CA 1
ATOM 995 C C . PRO A 1 125 ? 4.679 4.928 3.422 1.00 88.75 125 PRO A C 1
ATOM 997 O O . PRO A 1 125 ? 5.600 4.212 3.818 1.00 88.75 125 PRO A O 1
ATOM 1000 N N . ARG A 1 126 ? 4.654 6.248 3.655 1.00 84.12 126 ARG A N 1
ATOM 1001 C CA . ARG A 1 126 ? 5.613 6.968 4.526 1.00 84.12 126 ARG A CA 1
ATOM 1002 C C . ARG A 1 126 ? 7.069 6.993 4.038 1.00 84.12 126 ARG A C 1
ATOM 1004 O O . ARG A 1 126 ? 7.972 7.369 4.784 1.00 84.12 126 ARG A O 1
ATOM 1011 N N . ARG A 1 127 ? 7.331 6.619 2.785 1.00 87.88 127 ARG A N 1
ATOM 1012 C CA . ARG A 1 127 ? 8.664 6.735 2.185 1.00 87.88 127 ARG A CA 1
ATOM 1013 C C . ARG A 1 127 ? 8.976 8.194 1.850 1.00 87.88 127 ARG A C 1
ATOM 1015 O O . ARG A 1 127 ? 8.140 8.905 1.300 1.00 87.88 127 ARG A O 1
ATOM 1022 N N . ARG A 1 128 ? 10.198 8.630 2.164 1.00 89.19 128 ARG A N 1
ATOM 1023 C CA . ARG A 1 128 ? 10.709 9.948 1.769 1.00 89.19 128 ARG A CA 1
ATOM 1024 C C . ARG A 1 128 ? 11.300 9.847 0.369 1.00 89.19 128 ARG A C 1
ATOM 1026 O O . ARG A 1 128 ? 12.232 9.084 0.157 1.00 89.19 128 ARG A O 1
ATOM 1033 N N . GLY A 1 129 ? 10.752 10.609 -0.564 1.00 93.62 129 GLY A N 1
ATOM 1034 C CA . GLY A 1 129 ? 11.176 10.622 -1.957 1.00 93.62 129 GLY A CA 1
ATOM 1035 C C . GLY A 1 129 ? 10.247 11.493 -2.792 1.00 93.62 129 GLY A C 1
ATOM 1036 O O . GLY A 1 129 ? 9.283 12.069 -2.282 1.00 93.62 129 GLY A O 1
ATOM 1037 N N . ARG A 1 130 ? 10.536 11.593 -4.084 1.00 96.19 130 ARG A N 1
ATOM 1038 C CA . ARG A 1 130 ? 9.701 12.315 -5.037 1.00 96.19 130 ARG A CA 1
ATOM 1039 C C . ARG A 1 130 ? 8.471 11.481 -5.389 1.00 96.19 130 ARG A C 1
ATOM 1041 O O . ARG A 1 130 ? 8.595 10.308 -5.734 1.00 96.19 130 ARG A O 1
ATOM 1048 N N . LEU A 1 131 ? 7.290 12.092 -5.318 1.00 96.12 131 LEU A N 1
ATOM 1049 C CA . LEU A 1 131 ? 6.045 11.447 -5.737 1.00 96.12 131 LEU A CA 1
ATOM 1050 C C . LEU A 1 131 ? 6.089 11.111 -7.230 1.00 96.12 131 LEU A C 1
ATOM 1052 O O . LEU A 1 131 ? 6.624 11.884 -8.030 1.00 96.12 131 LEU A O 1
ATOM 1056 N N . LEU A 1 132 ? 5.515 9.964 -7.585 1.00 96.75 132 LEU A N 1
ATOM 1057 C CA . LEU A 1 132 ? 5.408 9.539 -8.974 1.00 96.75 132 LEU A CA 1
ATOM 1058 C C . LEU A 1 132 ? 4.253 10.278 -9.657 1.00 96.75 132 LEU A C 1
ATOM 1060 O O . LEU A 1 132 ? 3.132 10.314 -9.149 1.00 96.75 132 LEU A O 1
ATOM 1064 N N . GLU A 1 133 ? 4.532 10.879 -10.809 1.00 95.38 133 GLU A N 1
ATOM 1065 C CA . GLU A 1 133 ? 3.564 11.679 -11.556 1.00 95.38 133 GLU A CA 1
ATOM 1066 C C . GLU A 1 133 ? 2.361 10.820 -11.973 1.00 95.38 133 GLU A C 1
ATOM 1068 O O . GLU A 1 133 ? 2.518 9.742 -12.551 1.00 95.38 133 GLU A O 1
ATOM 1073 N N . GLY A 1 134 ? 1.154 11.284 -11.639 1.00 91.50 134 GLY A N 1
ATOM 1074 C CA . GLY A 1 134 ? -0.097 10.588 -11.949 1.00 91.50 134 GLY A CA 1
ATOM 1075 C C . GLY A 1 134 ? -0.394 9.349 -11.095 1.00 91.50 134 GLY A C 1
ATOM 1076 O O . GLY A 1 134 ? -1.419 8.707 -11.323 1.00 91.50 134 GLY A O 1
ATOM 1077 N N . LEU A 1 135 ? 0.447 9.007 -10.108 1.00 94.19 135 LEU A N 1
ATOM 1078 C CA . LEU A 1 135 ? 0.191 7.873 -9.220 1.00 94.19 135 LEU A CA 1
ATOM 1079 C C . LEU A 1 135 ? -0.600 8.298 -7.981 1.00 94.19 135 LEU A C 1
ATOM 1081 O O . LEU A 1 135 ? -0.039 8.674 -6.953 1.00 94.19 135 LEU A O 1
ATOM 1085 N N . GLU A 1 136 ? -1.916 8.148 -8.058 1.00 93.31 136 GLU A N 1
ATOM 1086 C CA . GLU A 1 136 ? -2.795 8.178 -6.890 1.00 93.31 136 GLU A CA 1
ATOM 1087 C C . GLU A 1 136 ? -3.240 6.746 -6.555 1.00 93.31 136 GLU A C 1
ATOM 1089 O O . GLU A 1 136 ? -3.838 6.089 -7.411 1.00 93.31 136 GLU A O 1
ATOM 1094 N N . PRO A 1 137 ? -2.973 6.223 -5.342 1.00 93.19 137 PRO A N 1
ATOM 1095 C CA . PRO A 1 137 ? -3.399 4.879 -4.965 1.00 93.19 137 PRO A CA 1
ATOM 1096 C C . PRO A 1 137 ? -4.914 4.679 -5.101 1.00 93.19 137 PRO A C 1
ATOM 1098 O O . PRO A 1 137 ? -5.715 5.321 -4.420 1.00 93.19 137 PRO A O 1
ATOM 1101 N N . GLN A 1 138 ? -5.312 3.740 -5.959 1.00 93.94 138 GLN A N 1
ATOM 1102 C CA . GLN A 1 138 ? -6.706 3.350 -6.177 1.00 93.94 138 GLN A CA 1
ATOM 1103 C C . GLN A 1 138 ? -6.884 1.856 -5.883 1.00 93.94 138 GLN A C 1
ATOM 1105 O O . GLN A 1 138 ? -5.977 1.076 -6.171 1.00 93.94 138 GLN A O 1
ATOM 1110 N N . PRO A 1 139 ? -8.053 1.406 -5.387 1.00 93.88 139 PRO A N 1
ATOM 1111 C CA . PRO A 1 139 ? -8.310 -0.018 -5.140 1.00 93.88 139 PRO A CA 1
ATOM 1112 C C . PRO A 1 139 ? -8.089 -0.916 -6.359 1.00 93.88 139 PRO A C 1
ATOM 1114 O O . PRO A 1 139 ? -7.650 -2.050 -6.210 1.00 93.88 139 PRO A O 1
ATOM 1117 N N . SER A 1 140 ? -8.374 -0.396 -7.556 1.00 91.94 140 SER A N 1
ATOM 1118 C CA . SER A 1 140 ? -8.195 -1.102 -8.827 1.00 91.94 140 SER A CA 1
ATOM 1119 C C . SER A 1 140 ? -6.748 -1.138 -9.320 1.00 91.94 140 SER A C 1
ATOM 1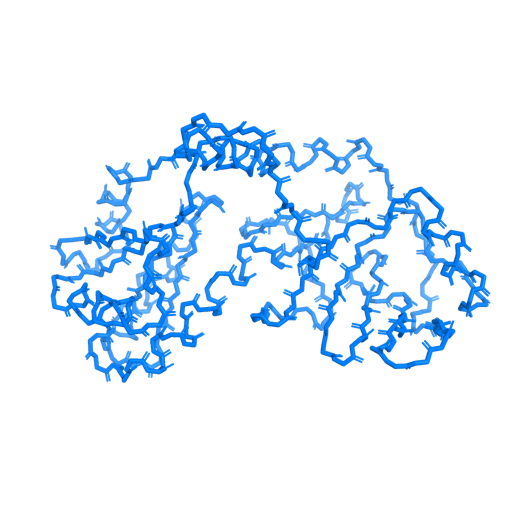121 O O . SER A 1 140 ? -6.495 -1.725 -10.367 1.00 91.94 140 SER A O 1
ATOM 1123 N N . PHE A 1 141 ? -5.824 -0.442 -8.654 1.00 94.25 141 PHE A N 1
ATOM 1124 C CA . PHE A 1 141 ? -4.429 -0.382 -9.077 1.00 94.25 141 PHE A CA 1
ATOM 1125 C C . PHE A 1 141 ? -3.605 -1.440 -8.357 1.00 94.25 141 PHE A C 1
ATOM 1127 O O . PHE A 1 141 ? -3.913 -1.828 -7.226 1.00 94.25 141 PHE A O 1
ATOM 1134 N N . ASP A 1 142 ? -2.540 -1.861 -9.025 1.00 92.50 142 ASP A N 1
ATOM 1135 C CA . ASP A 1 142 ? -1.486 -2.674 -8.434 1.00 92.50 142 ASP A CA 1
ATOM 1136 C C . ASP A 1 142 ? -0.121 -2.240 -8.955 1.00 92.50 142 ASP A C 1
ATOM 1138 O O . ASP A 1 142 ? -0.045 -1.641 -10.031 1.00 92.50 142 ASP A O 1
ATOM 1142 N N . ASN A 1 143 ? 0.945 -2.523 -8.211 1.00 93.25 143 ASN A N 1
ATOM 1143 C CA . ASN A 1 143 ? 2.300 -2.228 -8.660 1.00 93.25 143 ASN A CA 1
ATOM 1144 C C . ASN A 1 143 ? 3.215 -3.453 -8.562 1.00 93.25 143 ASN A C 1
ATOM 1146 O O . ASN A 1 143 ? 3.022 -4.353 -7.751 1.00 93.25 143 ASN A O 1
ATOM 1150 N N . PHE A 1 144 ? 4.201 -3.509 -9.449 1.00 94.00 144 PHE A N 1
ATOM 1151 C CA . PHE A 1 144 ? 5.228 -4.543 -9.451 1.00 94.00 144 PHE A CA 1
ATOM 1152 C C . PHE A 1 144 ? 6.481 -4.038 -10.160 1.00 94.00 144 PHE A C 1
ATOM 1154 O O . PHE A 1 144 ? 6.456 -3.034 -10.869 1.00 94.00 144 PHE A O 1
ATOM 1161 N N . ILE A 1 145 ? 7.596 -4.741 -9.983 1.00 96.06 145 ILE A N 1
ATOM 1162 C CA . ILE A 1 145 ? 8.848 -4.419 -10.669 1.00 96.06 145 ILE A CA 1
ATOM 1163 C C . ILE A 1 145 ? 8.958 -5.240 -11.955 1.00 96.06 145 ILE A C 1
ATOM 1165 O O . ILE A 1 145 ? 8.800 -6.462 -11.952 1.00 96.06 145 ILE A O 1
ATOM 1169 N N . GLY A 1 146 ? 9.264 -4.569 -13.064 1.00 95.88 146 GLY A N 1
ATOM 1170 C CA . GLY A 1 146 ? 9.512 -5.194 -14.359 1.00 95.88 146 GLY A CA 1
ATOM 1171 C C . GLY A 1 146 ? 10.873 -5.889 -14.410 1.00 95.88 146 GLY A C 1
ATOM 1172 O O . GLY A 1 146 ? 11.854 -5.299 -14.854 1.00 95.88 146 GLY A O 1
ATOM 1173 N N . LEU A 1 147 ? 10.938 -7.151 -13.985 1.00 94.94 147 LEU A N 1
ATOM 1174 C CA . LEU A 1 147 ? 12.190 -7.912 -13.889 1.00 94.94 147 LEU A CA 1
ATOM 1175 C C . LEU A 1 147 ? 12.542 -8.706 -15.163 1.00 94.94 147 LEU A C 1
ATOM 1177 O O . LEU A 1 147 ? 11.705 -9.004 -16.022 1.00 94.94 147 LEU A O 1
ATOM 1181 N N . GLY A 1 148 ? 13.815 -9.097 -15.269 1.00 93.62 148 GLY A N 1
ATOM 1182 C CA . GLY A 1 148 ? 14.312 -10.021 -16.290 1.00 93.62 148 GLY A CA 1
ATOM 1183 C C . GLY A 1 148 ? 14.100 -9.515 -17.721 1.00 93.62 148 GLY A C 1
ATOM 1184 O O . GLY A 1 148 ? 14.602 -8.464 -18.113 1.00 93.62 148 GLY A O 1
ATOM 1185 N N . ARG A 1 149 ? 13.352 -10.274 -18.537 1.00 95.19 149 ARG A N 1
ATOM 1186 C CA . ARG A 1 149 ? 13.111 -9.927 -19.952 1.00 95.19 149 ARG A CA 1
ATOM 1187 C C . ARG A 1 149 ? 12.106 -8.787 -20.150 1.00 95.19 149 ARG A C 1
ATOM 1189 O O . ARG A 1 149 ? 11.949 -8.352 -21.291 1.00 95.19 149 ARG A O 1
ATOM 1196 N N . PHE A 1 150 ? 11.449 -8.303 -19.093 1.00 95.69 150 PHE A N 1
ATOM 1197 C CA . PHE A 1 150 ? 10.410 -7.273 -19.182 1.00 95.69 150 PHE A CA 1
ATOM 1198 C C . PHE A 1 150 ? 10.894 -6.032 -19.941 1.00 95.69 150 PHE A C 1
ATOM 1200 O O . PHE A 1 150 ? 10.316 -5.676 -20.968 1.00 95.69 150 PHE A O 1
ATOM 1207 N N . ALA A 1 151 ? 12.014 -5.442 -19.507 1.00 96.25 151 ALA A N 1
ATOM 1208 C CA . ALA A 1 151 ? 12.573 -4.236 -20.114 1.00 96.25 151 ALA A CA 1
ATOM 1209 C C . ALA A 1 151 ? 12.851 -4.404 -21.615 1.00 96.25 151 ALA A C 1
ATOM 1211 O O . ALA A 1 151 ? 12.512 -3.534 -22.418 1.00 96.25 151 ALA A O 1
ATOM 1212 N N . LYS A 1 152 ? 13.402 -5.557 -22.012 1.00 96.88 152 LYS A N 1
ATOM 1213 C CA . LYS A 1 152 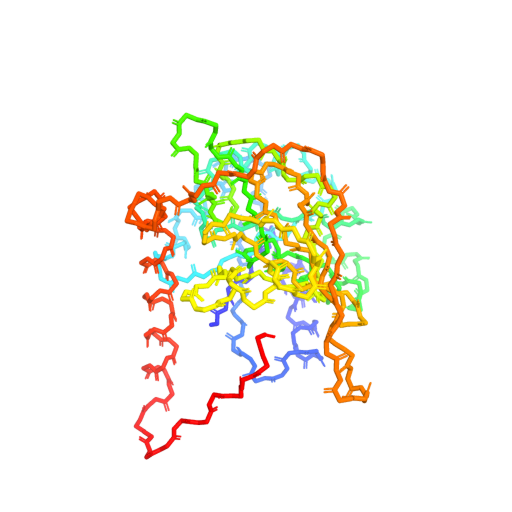? 13.684 -5.892 -23.415 1.00 96.88 152 LYS A CA 1
ATOM 1214 C C . LYS A 1 152 ? 12.404 -6.021 -24.243 1.00 96.88 152 LYS A C 1
ATOM 1216 O O . LYS A 1 152 ? 12.351 -5.517 -25.362 1.00 96.88 152 LYS A O 1
ATOM 1221 N N . ILE A 1 153 ? 11.391 -6.707 -23.713 1.00 95.88 153 ILE A N 1
ATOM 1222 C CA . ILE A 1 153 ? 10.119 -6.933 -24.412 1.00 95.88 153 ILE A CA 1
ATOM 1223 C C . ILE A 1 153 ? 9.394 -5.606 -24.617 1.00 95.88 153 ILE A C 1
ATOM 1225 O O . ILE A 1 153 ? 9.042 -5.284 -25.750 1.00 95.88 153 ILE A O 1
ATOM 1229 N N . VAL A 1 154 ? 9.225 -4.821 -23.551 1.00 96.56 154 VAL A N 1
ATOM 1230 C CA . VAL A 1 154 ? 8.509 -3.543 -23.623 1.00 96.56 154 VAL A CA 1
ATOM 1231 C C . VAL A 1 154 ? 9.279 -2.531 -24.464 1.00 96.56 154 VAL A C 1
ATOM 1233 O O . VAL A 1 154 ? 8.660 -1.864 -25.282 1.00 96.56 154 VAL A O 1
ATOM 1236 N N . SER A 1 155 ? 10.615 -2.476 -24.372 1.00 96.94 155 SER A N 1
ATOM 1237 C CA . SER A 1 155 ? 11.401 -1.572 -25.227 1.00 96.94 155 SER A CA 1
ATOM 1238 C C . SER A 1 155 ? 11.221 -1.880 -26.717 1.00 96.94 155 SER A C 1
ATOM 1240 O O . SER A 1 155 ? 11.103 -0.971 -27.534 1.00 96.94 155 SER A O 1
ATOM 1242 N N . ARG A 1 156 ? 11.159 -3.171 -27.079 1.00 96.81 156 ARG A N 1
ATOM 1243 C CA . ARG A 1 156 ? 10.905 -3.607 -28.459 1.00 96.81 156 ARG A CA 1
ATOM 1244 C C . ARG A 1 156 ? 9.500 -3.232 -28.927 1.00 96.81 156 ARG A C 1
ATOM 1246 O O . ARG A 1 156 ? 9.356 -2.795 -30.060 1.00 96.81 156 ARG A O 1
ATOM 1253 N N . LEU A 1 157 ? 8.488 -3.421 -28.080 1.00 96.12 157 LEU A N 1
ATOM 1254 C CA . LEU A 1 157 ? 7.102 -3.066 -28.407 1.00 96.12 157 LEU A CA 1
ATOM 1255 C C . LEU A 1 157 ? 6.919 -1.548 -28.529 1.00 96.12 157 LEU A C 1
ATOM 1257 O O . LEU A 1 157 ? 6.227 -1.095 -29.429 1.00 96.12 157 LEU A O 1
ATOM 1261 N N . ALA A 1 158 ? 7.565 -0.779 -27.651 1.00 95.75 158 ALA A N 1
ATOM 1262 C CA . ALA A 1 158 ? 7.449 0.674 -27.589 1.00 95.75 158 ALA A CA 1
ATOM 1263 C C . ALA A 1 158 ? 8.317 1.416 -28.616 1.00 95.75 158 ALA A C 1
ATOM 1265 O O . ALA A 1 158 ? 8.158 2.624 -28.775 1.00 95.75 158 ALA A O 1
ATOM 1266 N N . GLY A 1 159 ? 9.255 0.726 -29.277 1.00 95.62 159 GLY A N 1
ATOM 1267 C CA . GLY A 1 159 ? 10.204 1.344 -30.206 1.00 95.62 159 GLY A CA 1
ATOM 1268 C C . GLY A 1 159 ? 11.252 2.235 -29.527 1.00 95.62 159 GLY A C 1
ATOM 1269 O O . GLY A 1 159 ? 11.806 3.121 -30.169 1.00 95.62 159 GLY A O 1
ATOM 1270 N N . GLY A 1 160 ? 11.536 2.025 -28.238 1.00 95.44 160 GLY A N 1
ATOM 1271 C CA . GLY A 1 160 ? 12.484 2.846 -27.484 1.00 95.44 160 GLY A CA 1
ATOM 1272 C C . GLY A 1 160 ? 12.871 2.239 -26.138 1.00 95.44 160 GLY A C 1
ATOM 1273 O O . GLY A 1 160 ? 12.166 1.393 -25.597 1.00 95.44 160 GLY A O 1
ATOM 1274 N N . ARG A 1 161 ? 14.013 2.655 -25.581 1.00 96.00 161 ARG A N 1
ATOM 1275 C CA . ARG A 1 161 ? 14.520 2.130 -24.303 1.00 96.00 161 ARG A CA 1
ATOM 1276 C C . ARG A 1 161 ? 13.674 2.637 -23.128 1.00 96.00 161 ARG A C 1
ATOM 1278 O O . ARG A 1 161 ? 13.386 3.835 -23.038 1.00 96.00 161 ARG A O 1
ATOM 1285 N N . ILE A 1 162 ? 13.334 1.727 -22.210 1.00 96.56 162 ILE A N 1
ATOM 1286 C CA . ILE A 1 162 ? 12.585 2.038 -20.976 1.00 96.56 162 ILE A CA 1
ATOM 1287 C C . ILE A 1 162 ? 13.401 1.922 -19.675 1.00 96.56 162 ILE A C 1
ATOM 1289 O O . ILE A 1 162 ? 12.907 2.309 -18.621 1.00 96.56 162 ILE A O 1
ATOM 1293 N N . GLY A 1 163 ? 14.638 1.422 -19.754 1.00 96.12 163 GLY A N 1
ATOM 1294 C CA . GLY A 1 163 ? 15.503 1.159 -18.596 1.00 96.12 163 GLY A CA 1
ATOM 1295 C C . GLY A 1 163 ? 15.239 -0.199 -17.939 1.00 96.12 163 GLY A C 1
ATOM 1296 O O . GLY A 1 163 ? 14.177 -0.801 -18.120 1.00 96.12 163 GLY A O 1
ATOM 1297 N N . LEU A 1 164 ? 16.232 -0.717 -17.219 1.00 97.44 164 LEU A N 1
ATOM 1298 C CA . LEU A 1 164 ? 16.120 -1.955 -16.445 1.00 97.44 164 LEU A CA 1
ATOM 1299 C C . LEU A 1 164 ? 15.360 -1.740 -15.128 1.00 97.44 164 LEU A C 1
ATOM 1301 O O . LEU A 1 164 ? 15.427 -0.671 -14.525 1.00 97.44 164 LEU A O 1
ATOM 1305 N N . ASN A 1 165 ? 14.664 -2.795 -14.691 1.00 97.31 165 ASN A N 1
ATOM 1306 C CA . ASN A 1 165 ? 13.913 -2.877 -13.432 1.00 97.31 165 ASN A CA 1
ATOM 1307 C C . ASN A 1 165 ? 12.955 -1.690 -13.163 1.00 97.31 165 ASN A C 1
ATOM 1309 O O . ASN A 1 165 ? 12.956 -1.144 -12.058 1.00 97.31 165 ASN A O 1
ATOM 1313 N N . PRO A 1 166 ? 12.130 -1.268 -14.144 1.00 97.56 166 PRO A N 1
ATOM 1314 C CA . PRO A 1 166 ? 11.164 -0.192 -13.942 1.00 97.56 166 PRO A CA 1
ATOM 1315 C C . PRO A 1 166 ? 10.083 -0.590 -12.928 1.00 97.56 166 PRO A C 1
ATOM 1317 O O . PRO A 1 166 ? 9.751 -1.771 -12.791 1.00 97.56 166 PRO A O 1
ATOM 1320 N N . LEU A 1 167 ? 9.464 0.402 -12.286 1.00 97.81 167 LEU A N 1
ATOM 1321 C CA . LEU A 1 167 ? 8.207 0.196 -11.570 1.00 97.81 167 LEU A CA 1
ATOM 1322 C C . LEU A 1 167 ? 7.061 0.199 -12.582 1.00 97.81 167 LEU A C 1
ATOM 1324 O O . LEU A 1 167 ? 6.931 1.112 -13.393 1.00 97.81 167 LEU A O 1
ATOM 1328 N N . VAL A 1 168 ? 6.211 -0.812 -12.521 1.00 97.38 168 VAL A N 1
ATOM 1329 C CA . VAL A 1 168 ? 5.035 -0.951 -13.373 1.00 97.38 168 VAL A CA 1
ATOM 1330 C C . VAL A 1 168 ? 3.804 -0.803 -12.500 1.00 97.38 168 VAL A C 1
ATOM 1332 O O . VAL A 1 168 ? 3.669 -1.500 -11.499 1.00 97.38 168 VAL A O 1
ATOM 1335 N N . VAL A 1 169 ? 2.898 0.091 -12.881 1.00 96.50 169 VAL A N 1
ATOM 1336 C CA . VAL A 1 169 ? 1.612 0.272 -12.209 1.00 96.50 169 VAL A CA 1
ATOM 1337 C C . VAL A 1 169 ? 0.509 -0.181 -13.151 1.00 96.50 169 VAL A C 1
ATOM 1339 O O . VAL A 1 169 ? 0.263 0.460 -14.173 1.00 96.50 169 VAL A O 1
ATOM 1342 N N . ARG A 1 170 ? -0.170 -1.277 -12.809 1.00 93.81 170 ARG A N 1
ATOM 1343 C CA . ARG A 1 170 ? -1.397 -1.700 -13.488 1.00 93.81 170 ARG A CA 1
ATOM 1344 C C . ARG A 1 170 ? -2.524 -0.759 -13.084 1.00 93.81 170 ARG A C 1
ATOM 1346 O O . ARG A 1 170 ? -2.812 -0.594 -11.900 1.00 93.81 170 ARG A O 1
ATOM 1353 N N . THR A 1 171 ? -3.176 -0.174 -14.076 1.00 92.31 171 THR A N 1
ATOM 1354 C CA . THR A 1 171 ? -4.333 0.709 -13.919 1.00 92.31 171 THR A CA 1
ATOM 1355 C C . THR A 1 171 ? -5.590 0.041 -14.499 1.00 92.31 171 THR A C 1
ATOM 1357 O O . THR A 1 171 ? -5.676 -1.185 -14.557 1.00 92.31 171 THR A O 1
ATOM 1360 N N . ARG A 1 172 ? -6.617 0.815 -14.867 1.00 88.38 172 ARG A N 1
ATOM 1361 C CA . ARG A 1 172 ? -7.889 0.271 -15.374 1.00 88.38 172 ARG A CA 1
ATOM 1362 C C . ARG A 1 172 ? -7.766 -0.147 -16.842 1.00 88.38 172 ARG A C 1
ATOM 1364 O O . ARG A 1 172 ? -6.986 0.435 -17.586 1.00 88.38 172 ARG A O 1
ATOM 1371 N N . GLY A 1 173 ? -8.581 -1.120 -17.254 1.00 84.81 173 GLY A N 1
ATOM 1372 C CA . GLY A 1 173 ? -8.732 -1.500 -18.665 1.00 84.81 173 GLY A CA 1
ATOM 1373 C C . GLY A 1 173 ? -7.466 -2.069 -19.309 1.00 84.81 173 GLY A C 1
ATOM 1374 O O . GLY A 1 173 ? -7.245 -1.849 -20.493 1.00 84.81 173 GLY A O 1
ATOM 1375 N N . GLY A 1 174 ? -6.602 -2.732 -18.533 1.00 87.31 174 GLY A N 1
ATOM 1376 C CA . GLY A 1 174 ? -5.381 -3.351 -19.058 1.00 87.31 174 GLY A CA 1
ATOM 1377 C C . GLY A 1 174 ? -4.205 -2.394 -19.297 1.00 87.31 174 GLY A C 1
ATOM 1378 O O . GLY A 1 174 ? -3.136 -2.830 -19.730 1.00 87.31 174 GLY A O 1
ATOM 1379 N N . LEU A 1 175 ? -4.355 -1.099 -18.997 1.00 93.19 175 LEU A N 1
ATOM 1380 C CA . LEU A 1 175 ? -3.273 -0.123 -19.119 1.00 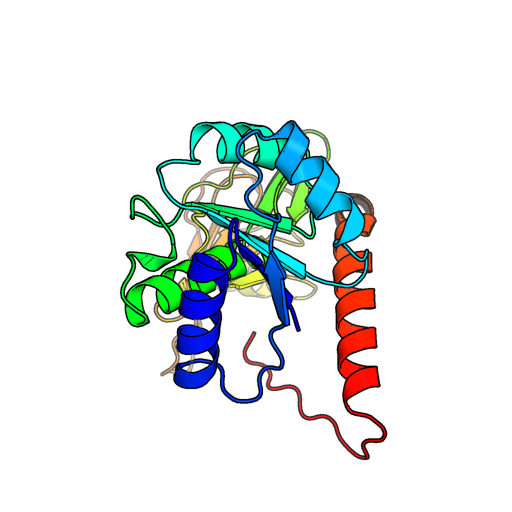93.19 175 LEU A CA 1
ATOM 1381 C C . LEU A 1 175 ? -2.280 -0.249 -17.960 1.00 93.19 175 LEU A C 1
ATOM 1383 O O . LEU A 1 175 ? -2.655 -0.178 -16.789 1.00 93.19 175 LEU A O 1
ATOM 1387 N N . HIS A 1 176 ? -1.000 -0.342 -18.291 1.00 95.88 176 HIS A N 1
ATOM 1388 C CA . HIS A 1 176 ? 0.117 -0.355 -17.361 1.00 95.88 176 HIS A CA 1
ATOM 1389 C C . HIS A 1 176 ? 1.010 0.859 -17.613 1.00 95.88 176 HIS A C 1
ATOM 1391 O O . HIS A 1 176 ? 1.516 1.055 -18.719 1.00 95.88 176 HIS A O 1
ATOM 1397 N N . LEU A 1 177 ? 1.235 1.659 -16.576 1.00 97.00 177 LEU A N 1
ATOM 1398 C CA . LEU A 1 177 ? 2.193 2.759 -16.606 1.00 97.00 177 LEU A CA 1
ATOM 1399 C C . LEU A 1 177 ? 3.563 2.226 -16.194 1.00 97.00 177 LEU A C 1
ATOM 1401 O O . LEU A 1 177 ? 3.716 1.669 -15.108 1.00 97.00 177 LEU A O 1
ATOM 1405 N N . VAL A 1 178 ? 4.557 2.386 -17.062 1.00 97.69 178 VAL A N 1
ATOM 1406 C CA . VAL A 1 178 ? 5.925 1.924 -16.828 1.00 97.69 178 VAL A CA 1
ATOM 1407 C C . VAL A 1 178 ? 6.782 3.124 -16.454 1.00 97.69 178 VAL A C 1
ATOM 1409 O O . VAL A 1 178 ? 7.150 3.936 -17.306 1.00 97.69 178 VAL A O 1
ATOM 1412 N N . TYR A 1 179 ? 7.084 3.242 -15.168 1.00 97.81 179 TYR A N 1
ATOM 1413 C CA . TYR A 1 179 ? 7.882 4.316 -14.594 1.00 97.81 179 TYR A CA 1
ATOM 1414 C C . TYR A 1 179 ? 9.371 4.007 -14.688 1.00 97.81 179 TYR A C 1
ATOM 1416 O O . TYR A 1 179 ? 9.833 2.915 -14.351 1.00 97.81 179 TYR A O 1
ATOM 1424 N N . ASN A 1 180 ? 10.133 5.024 -15.077 1.00 96.00 180 ASN A N 1
ATOM 1425 C CA . ASN A 1 180 ? 11.578 5.044 -14.950 1.00 96.00 180 ASN A CA 1
ATOM 1426 C C . ASN A 1 180 ? 11.964 6.405 -14.363 1.00 96.00 180 ASN A C 1
ATOM 1428 O O . ASN A 1 180 ? 11.858 7.432 -15.03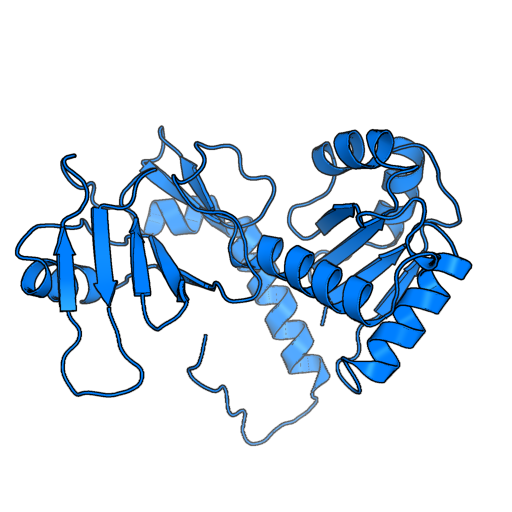0 1.00 96.00 180 ASN A O 1
ATOM 1432 N N . GLY A 1 181 ? 12.289 6.422 -13.072 1.00 95.50 181 GLY A N 1
ATOM 1433 C CA . GLY A 1 181 ? 12.296 7.659 -12.301 1.00 95.50 181 GLY A CA 1
ATOM 1434 C C . GLY A 1 181 ? 10.885 8.117 -11.888 1.00 95.50 181 GLY A C 1
ATOM 1435 O O . GLY A 1 181 ? 9.964 7.303 -11.794 1.00 95.50 181 GLY A O 1
ATOM 1436 N N . PRO A 1 182 ? 10.684 9.423 -11.635 1.00 95.81 182 PRO A N 1
ATOM 1437 C CA . PRO A 1 182 ? 9.438 9.951 -11.080 1.00 95.81 182 PRO A CA 1
ATOM 1438 C C . PRO A 1 182 ? 8.294 10.088 -12.095 1.00 95.81 182 PRO A C 1
ATOM 1440 O O . PRO A 1 182 ? 7.190 10.463 -11.710 1.00 95.81 182 PRO A O 1
ATOM 1443 N N . LYS A 1 183 ? 8.533 9.821 -13.383 1.00 96.00 183 LYS A N 1
ATOM 1444 C CA . LYS A 1 183 ? 7.542 9.974 -14.455 1.00 96.00 183 LYS A CA 1
ATOM 1445 C C . LYS A 1 183 ? 7.353 8.670 -15.235 1.00 96.00 183 LYS A C 1
ATOM 1447 O O . LYS A 1 183 ? 8.298 7.879 -15.326 1.00 96.00 183 LYS A O 1
ATOM 1452 N N . PRO A 1 184 ? 6.170 8.442 -15.832 1.00 96.69 184 PRO A N 1
ATOM 1453 C CA . PRO A 1 184 ? 5.990 7.360 -16.789 1.00 96.69 184 PRO A CA 1
ATOM 1454 C C . PRO A 1 184 ? 6.932 7.540 -17.984 1.00 96.69 184 PRO A C 1
ATOM 1456 O O . PRO A 1 184 ? 6.994 8.609 -18.589 1.00 96.69 184 PRO A O 1
ATOM 1459 N N . ARG A 1 185 ? 7.659 6.482 -18.343 1.00 96.62 185 ARG A N 1
ATOM 1460 C CA . ARG A 1 185 ? 8.487 6.429 -19.555 1.00 96.62 185 ARG A CA 1
ATOM 1461 C C . ARG A 1 185 ? 7.737 5.775 -20.704 1.00 96.62 185 ARG A C 1
ATOM 1463 O O . ARG A 1 185 ? 7.855 6.225 -21.843 1.00 96.62 185 ARG A O 1
ATOM 1470 N N . ALA A 1 186 ? 6.968 4.734 -20.411 1.00 97.50 186 ALA A N 1
ATOM 1471 C CA . ALA A 1 186 ? 6.163 4.037 -21.398 1.00 97.50 186 ALA A CA 1
ATOM 1472 C C . ALA A 1 186 ? 4.777 3.704 -20.852 1.00 97.50 186 ALA A C 1
ATOM 1474 O O . ALA A 1 186 ? 4.574 3.569 -19.645 1.00 97.50 186 ALA A O 1
ATOM 1475 N N . GLU A 1 187 ? 3.845 3.523 -21.771 1.00 97.12 187 GLU A N 1
ATOM 1476 C CA . GLU A 1 187 ? 2.563 2.881 -21.517 1.00 97.12 187 GLU A CA 1
ATOM 1477 C C . GLU A 1 187 ? 2.578 1.505 -22.173 1.00 97.12 187 GLU A C 1
ATOM 1479 O O . GLU A 1 187 ? 3.039 1.366 -23.307 1.00 97.12 187 GLU A O 1
ATOM 1484 N N . LEU A 1 188 ? 2.090 0.500 -21.453 1.00 96.12 188 LEU A N 1
ATOM 1485 C CA . LEU A 1 188 ? 1.921 -0.870 -21.917 1.00 96.12 188 LEU A CA 1
ATOM 1486 C C . LEU A 1 188 ? 0.444 -1.245 -21.779 1.00 96.12 188 LEU A C 1
ATOM 1488 O O . LEU A 1 188 ? -0.093 -1.300 -20.679 1.00 96.12 188 LEU A O 1
ATOM 1492 N N . GLU A 1 189 ? -0.213 -1.532 -22.888 1.00 94.12 189 GLU A N 1
ATOM 1493 C CA . GLU A 1 189 ? -1.601 -1.966 -22.935 1.00 94.12 189 GLU A CA 1
ATOM 1494 C C . GLU A 1 189 ? -1.655 -3.487 -23.109 1.00 94.12 189 GLU A C 1
ATOM 1496 O O . GLU A 1 189 ? -1.207 -4.036 -24.120 1.00 94.12 189 GLU A O 1
ATOM 1501 N N . VAL A 1 190 ? -2.197 -4.171 -22.103 1.00 88.94 190 VAL A N 1
ATOM 1502 C CA . VAL A 1 190 ? -2.471 -5.611 -22.111 1.00 88.94 190 VAL A CA 1
ATOM 1503 C C . VAL A 1 190 ? -3.975 -5.772 -21.956 1.00 88.94 190 VAL A C 1
ATOM 1505 O O . VAL A 1 190 ? -4.492 -5.760 -20.843 1.00 88.94 190 VAL A O 1
ATOM 1508 N N . ARG A 1 191 ? -4.682 -5.838 -23.084 1.00 80.12 191 ARG A N 1
ATOM 1509 C CA . ARG A 1 191 ? -6.140 -5.979 -23.098 1.00 80.12 191 ARG A CA 1
ATOM 1510 C C . ARG A 1 191 ? -6.551 -7.361 -22.602 1.00 80.12 191 ARG A C 1
ATOM 1512 O O . ARG A 1 191 ? -5.863 -8.341 -22.876 1.00 80.12 191 ARG A O 1
ATOM 1519 N N . ASP A 1 192 ? -7.706 -7.417 -21.947 1.00 70.19 192 ASP A N 1
ATOM 1520 C CA . ASP A 1 192 ? -8.339 -8.678 -21.544 1.00 70.19 192 ASP A CA 1
ATOM 1521 C C . ASP A 1 192 ? -8.750 -9.517 -22.772 1.00 70.19 192 ASP A C 1
ATOM 1523 O O . ASP A 1 192 ? -8.775 -10.745 -22.717 1.00 70.19 192 ASP A O 1
ATOM 1527 N N . GLU A 1 193 ? -9.015 -8.850 -23.902 1.00 67.56 193 GLU A N 1
ATOM 1528 C CA . GLU A 1 193 ? -9.374 -9.458 -25.183 1.00 67.56 193 GLU A CA 1
ATOM 1529 C C . GLU A 1 193 ? -8.379 -9.075 -26.292 1.00 67.56 193 GLU A C 1
ATOM 1531 O O . GLU A 1 193 ? -8.006 -7.909 -26.458 1.00 67.56 193 GLU A O 1
ATOM 1536 N N . GLY A 1 194 ? -7.981 -10.062 -27.098 1.00 65.69 194 GLY A N 1
ATOM 1537 C CA . GLY A 1 194 ? -7.009 -9.907 -28.184 1.00 65.69 194 GLY A CA 1
ATOM 1538 C C . GLY A 1 194 ? -5.631 -10.493 -27.856 1.00 65.69 194 GLY A C 1
ATOM 1539 O O . GLY A 1 194 ? -5.337 -10.860 -26.725 1.00 65.69 194 GLY A O 1
ATOM 1540 N N . LEU A 1 195 ? -4.782 -10.640 -28.880 1.00 65.75 195 LEU A N 1
ATOM 1541 C CA . LEU A 1 195 ? -3.568 -11.469 -28.790 1.00 65.75 195 LEU A CA 1
ATOM 1542 C C . LEU A 1 195 ? -2.252 -10.690 -28.678 1.00 65.75 195 LEU A C 1
ATOM 1544 O O . LEU A 1 195 ? -1.207 -11.315 -28.515 1.00 65.75 195 LEU A O 1
ATOM 1548 N N . THR A 1 196 ? -2.247 -9.358 -28.809 1.00 82.62 196 THR A N 1
ATOM 1549 C CA . THR A 1 196 ? -0.978 -8.614 -28.911 1.00 82.62 196 THR A CA 1
ATOM 1550 C C . THR A 1 196 ? -0.925 -7.424 -27.958 1.00 82.62 196 THR A C 1
ATOM 1552 O O . THR A 1 196 ? -1.661 -6.460 -28.172 1.00 82.62 196 THR A O 1
ATOM 1555 N N . PRO A 1 197 ? -0.051 -7.454 -26.933 1.00 90.50 197 PRO A N 1
ATOM 1556 C CA . PRO A 1 197 ? 0.195 -6.288 -26.099 1.00 90.50 197 PRO A CA 1
ATOM 1557 C C . PRO A 1 197 ? 0.813 -5.166 -26.936 1.00 90.50 197 PRO A C 1
ATOM 1559 O O . PRO A 1 197 ? 1.658 -5.415 -27.800 1.00 90.50 197 PRO A O 1
ATOM 1562 N N . GLN A 1 198 ? 0.408 -3.931 -26.662 1.00 93.12 198 GLN A N 1
ATOM 1563 C CA . GLN A 1 198 ? 0.926 -2.741 -27.335 1.00 93.12 198 GLN A CA 1
ATOM 1564 C C . GLN A 1 198 ? 1.691 -1.888 -26.337 1.00 93.12 198 GLN A C 1
ATOM 1566 O O . GLN A 1 198 ? 1.321 -1.822 -25.170 1.00 93.12 198 GLN A O 1
ATOM 1571 N N . ALA A 1 199 ? 2.761 -1.233 -26.774 1.00 96.06 199 ALA A N 1
ATOM 1572 C CA . ALA A 1 199 ? 3.458 -0.282 -25.927 1.00 96.06 199 ALA A CA 1
ATOM 1573 C C . ALA A 1 199 ? 3.857 0.957 -26.718 1.00 96.06 199 ALA A C 1
ATOM 1575 O O . ALA A 1 199 ? 4.045 0.893 -27.930 1.00 96.06 199 ALA A O 1
ATOM 1576 N N . ARG A 1 200 ? 4.003 2.083 -26.023 1.00 96.94 200 ARG A N 1
ATOM 1577 C CA . ARG A 1 200 ? 4.477 3.342 -26.604 1.00 96.94 200 ARG A CA 1
ATOM 1578 C C . ARG A 1 200 ? 5.319 4.109 -25.598 1.00 96.94 200 ARG A C 1
ATOM 1580 O O . ARG A 1 200 ? 5.031 4.083 -24.401 1.00 96.94 200 ARG A O 1
ATOM 1587 N N . ILE A 1 201 ? 6.347 4.798 -26.081 1.00 97.38 201 ILE A N 1
ATOM 1588 C CA . ILE A 1 201 ? 7.102 5.756 -25.269 1.00 97.38 201 ILE A CA 1
ATOM 1589 C C . ILE A 1 201 ? 6.250 7.010 -25.075 1.00 97.38 201 ILE A C 1
ATOM 1591 O O . ILE A 1 201 ? 5.667 7.524 -26.027 1.00 97.38 201 ILE A O 1
ATOM 1595 N N . VAL A 1 202 ? 6.178 7.487 -23.834 1.00 96.31 202 VAL A N 1
ATOM 1596 C CA . VAL A 1 202 ? 5.442 8.705 -23.457 1.00 96.31 202 VAL A CA 1
ATOM 1597 C C . VAL A 1 202 ? 6.317 9.734 -22.743 1.00 96.31 202 VAL A C 1
ATOM 1599 O O . VAL A 1 202 ? 5.968 10.908 -22.723 1.00 96.31 202 VAL A O 1
ATOM 1602 N N . GLY A 1 203 ? 7.456 9.315 -22.185 1.00 88.38 203 GLY A N 1
ATOM 1603 C CA . GLY A 1 203 ? 8.434 10.211 -21.568 1.00 88.38 203 GLY A CA 1
ATOM 1604 C C . GLY A 1 203 ? 9.570 10.565 -22.523 1.00 88.38 203 GLY A C 1
ATOM 1605 O O . GLY A 1 203 ? 9.916 9.774 -23.395 1.00 88.38 203 GLY A O 1
ATOM 1606 N N . ASP A 1 204 ? 10.202 11.712 -22.314 1.00 82.94 204 ASP A N 1
ATOM 1607 C CA . ASP A 1 204 ? 11.290 12.272 -23.126 1.00 82.94 204 ASP A CA 1
ATOM 1608 C C . ASP A 1 204 ? 12.692 12.073 -22.513 1.00 82.94 204 ASP A C 1
ATOM 1610 O O . ASP A 1 204 ? 13.675 12.013 -23.247 1.00 82.94 204 ASP A O 1
ATOM 1614 N N . GLY A 1 205 ? 12.796 11.890 -21.194 1.00 83.12 205 GLY A N 1
ATOM 1615 C CA . GLY A 1 205 ? 14.072 11.702 -20.487 1.00 83.12 205 GLY A CA 1
ATOM 1616 C C . GLY A 1 205 ? 14.827 10.404 -20.820 1.00 83.12 205 GLY A C 1
ATOM 1617 O O . GLY A 1 205 ? 14.225 9.379 -21.142 1.00 83.12 205 GLY A O 1
ATOM 1618 N N . GLU A 1 206 ? 16.159 10.428 -20.707 1.00 88.88 206 GLU A N 1
ATOM 1619 C CA . GLU A 1 206 ? 16.988 9.226 -20.881 1.00 88.88 206 GLU A CA 1
ATOM 1620 C C . GLU A 1 206 ? 16.724 8.227 -19.740 1.00 88.88 206 GLU A C 1
ATOM 1622 O O . GLU A 1 206 ? 16.814 8.605 -18.567 1.00 88.88 206 GLU A O 1
ATOM 1627 N N . PRO A 1 207 ? 16.399 6.958 -20.043 1.00 93.50 207 PRO A N 1
ATOM 1628 C CA . PRO A 1 207 ? 16.124 5.969 -19.018 1.00 93.50 207 PRO A CA 1
ATOM 1629 C C . PRO A 1 207 ? 17.372 5.595 -18.215 1.00 93.50 207 PRO A C 1
ATOM 1631 O O . PRO A 1 207 ? 18.467 5.382 -18.745 1.00 93.50 207 PRO A O 1
ATOM 1634 N N . VAL A 1 208 ? 17.158 5.424 -16.919 1.00 94.44 208 VAL A N 1
ATOM 1635 C CA . VAL A 1 208 ? 18.116 4.912 -15.947 1.00 94.44 208 VAL A CA 1
ATOM 1636 C C . VAL A 1 208 ? 17.901 3.412 -15.776 1.00 94.44 208 VAL A C 1
ATOM 1638 O O . VAL A 1 208 ? 16.770 2.945 -15.678 1.00 94.44 208 VAL A O 1
ATOM 1641 N N . ASP A 1 209 ? 18.978 2.641 -15.692 1.00 96.38 209 ASP A N 1
ATOM 1642 C CA . ASP A 1 209 ? 18.878 1.252 -15.251 1.00 96.38 209 ASP A CA 1
ATOM 1643 C C . ASP A 1 209 ? 18.837 1.233 -13.723 1.00 96.38 209 ASP A C 1
ATOM 1645 O O . ASP A 1 209 ? 19.811 1.603 -13.069 1.00 96.38 209 ASP A O 1
ATOM 1649 N N . VAL A 1 210 ? 17.685 0.864 -13.158 1.00 97.19 210 VAL A N 1
ATOM 1650 C CA . VAL A 1 210 ? 17.510 0.799 -11.705 1.00 97.19 210 VAL A CA 1
ATOM 1651 C C . VAL A 1 210 ? 18.278 -0.409 -11.183 1.00 97.19 210 VAL A C 1
ATOM 1653 O O . VAL A 1 210 ? 18.023 -1.544 -11.595 1.00 97.19 210 VAL A O 1
ATOM 1656 N N . ASP A 1 211 ? 19.212 -0.166 -10.267 1.00 97.06 211 ASP A N 1
ATOM 1657 C CA . ASP A 1 211 ? 19.970 -1.222 -9.603 1.00 97.06 211 ASP A CA 1
ATOM 1658 C C . ASP A 1 211 ? 19.031 -2.049 -8.709 1.00 97.06 211 ASP A C 1
ATOM 1660 O O . ASP A 1 211 ? 18.402 -1.538 -7.776 1.00 97.06 211 ASP A O 1
ATOM 1664 N N . LEU A 1 212 ? 18.913 -3.339 -9.030 1.00 95.81 212 LEU A N 1
ATOM 1665 C CA . LEU A 1 212 ? 18.020 -4.253 -8.330 1.00 95.81 212 LEU A CA 1
ATOM 1666 C C . LEU A 1 212 ? 18.474 -4.512 -6.892 1.00 95.81 212 LEU A C 1
ATOM 1668 O O . LEU A 1 212 ? 17.632 -4.551 -5.998 1.00 95.81 212 LEU A O 1
ATOM 1672 N N . GLU A 1 213 ? 19.774 -4.678 -6.657 1.00 96.88 213 GLU A N 1
ATOM 1673 C CA . GLU A 1 213 ? 20.312 -4.956 -5.324 1.00 96.88 213 GLU A CA 1
ATOM 1674 C C . GLU A 1 213 ? 20.137 -3.737 -4.421 1.00 96.88 213 GLU A C 1
ATOM 1676 O O . GLU A 1 213 ? 19.628 -3.857 -3.303 1.00 96.88 213 GLU A O 1
ATOM 1681 N N . ALA A 1 214 ? 20.444 -2.544 -4.938 1.00 97.31 214 ALA A N 1
ATOM 1682 C CA . ALA A 1 214 ? 20.223 -1.296 -4.217 1.00 97.31 214 ALA A CA 1
ATOM 1683 C C . ALA A 1 214 ? 18.734 -1.068 -3.906 1.00 97.31 214 ALA A C 1
ATOM 1685 O O . ALA A 1 214 ? 18.388 -0.606 -2.815 1.00 97.31 214 ALA A O 1
ATOM 1686 N N . MET A 1 215 ? 17.836 -1.411 -4.837 1.00 96.75 215 MET A N 1
ATOM 1687 C CA . MET A 1 215 ? 16.392 -1.305 -4.631 1.00 96.75 215 MET A CA 1
ATOM 1688 C C . MET A 1 215 ? 15.885 -2.308 -3.589 1.00 96.75 215 MET A C 1
ATOM 1690 O O . MET A 1 215 ? 15.063 -1.938 -2.747 1.00 96.75 215 MET A O 1
ATOM 1694 N N . VAL A 1 216 ? 16.372 -3.552 -3.608 1.00 96.81 216 VAL A N 1
ATOM 1695 C CA . VAL A 1 216 ? 16.047 -4.561 -2.587 1.00 96.81 216 VAL A CA 1
ATOM 1696 C C . VAL A 1 216 ? 16.525 -4.094 -1.216 1.00 96.81 216 VAL A C 1
ATOM 1698 O O . VAL A 1 216 ? 15.743 -4.113 -0.267 1.00 96.81 216 VAL A O 1
ATOM 1701 N N . GLU A 1 217 ? 17.759 -3.597 -1.112 1.00 97.19 217 GLU A N 1
ATOM 1702 C CA . GLU A 1 217 ? 18.309 -3.090 0.146 1.00 97.19 217 GLU A CA 1
ATOM 1703 C C . GLU A 1 217 ? 17.499 -1.901 0.677 1.00 97.19 217 GLU A C 1
ATOM 1705 O O . GLU A 1 217 ? 17.070 -1.894 1.832 1.00 97.19 217 GLU A O 1
ATOM 1710 N N . ALA A 1 218 ? 17.183 -0.928 -0.182 1.00 96.31 218 ALA A N 1
ATOM 1711 C CA . ALA A 1 218 ? 16.388 0.239 0.197 1.00 96.31 218 ALA A CA 1
ATOM 1712 C C . ALA A 1 218 ? 14.963 -0.118 0.671 1.00 96.31 218 ALA A C 1
ATOM 1714 O O . ALA A 1 218 ? 14.357 0.627 1.451 1.00 96.31 218 ALA A O 1
ATOM 1715 N N . ASN A 1 219 ? 14.437 -1.267 0.238 1.00 95.62 219 ASN A N 1
ATOM 1716 C CA . ASN A 1 219 ? 13.108 -1.761 0.588 1.00 95.62 219 ASN A CA 1
ATOM 1717 C C . ASN A 1 219 ? 13.109 -2.929 1.582 1.00 95.62 219 ASN A C 1
ATOM 1719 O O . ASN A 1 219 ? 12.034 -3.417 1.927 1.00 95.62 219 ASN A O 1
ATOM 1723 N N . ARG A 1 220 ? 14.263 -3.348 2.111 1.00 94.94 220 ARG A N 1
ATOM 1724 C CA . ARG A 1 220 ? 14.390 -4.532 2.976 1.00 94.94 220 ARG A CA 1
ATOM 1725 C C . ARG A 1 220 ? 13.352 -4.568 4.101 1.00 94.94 220 ARG A C 1
ATOM 1727 O O . ARG A 1 220 ? 12.698 -5.586 4.299 1.00 94.94 220 ARG A O 1
ATOM 1734 N N . SER A 1 221 ? 13.134 -3.441 4.781 1.00 91.06 221 SER A N 1
ATOM 1735 C CA . SER A 1 221 ? 12.182 -3.350 5.896 1.00 91.06 221 SER A CA 1
ATOM 1736 C C . SER A 1 221 ? 10.729 -3.634 5.503 1.00 91.06 221 SER A C 1
ATOM 1738 O O . SER A 1 221 ? 10.021 -4.318 6.243 1.00 91.06 221 SER A O 1
ATOM 1740 N N . ILE A 1 222 ? 10.274 -3.128 4.349 1.00 91.25 222 ILE A N 1
ATOM 1741 C CA . ILE A 1 222 ? 8.900 -3.357 3.888 1.00 91.25 222 ILE A CA 1
ATOM 1742 C C . ILE A 1 222 ? 8.769 -4.767 3.314 1.00 91.25 222 ILE A C 1
ATOM 1744 O O . ILE A 1 222 ? 7.788 -5.441 3.600 1.00 91.25 222 ILE A O 1
ATOM 1748 N N . LEU A 1 223 ? 9.779 -5.256 2.590 1.00 92.88 223 LEU A N 1
ATOM 1749 C CA . LEU A 1 223 ? 9.785 -6.620 2.061 1.00 92.88 223 LEU A CA 1
ATOM 1750 C C . LEU A 1 223 ? 9.686 -7.653 3.190 1.00 92.88 223 LEU A C 1
ATOM 1752 O O . LEU A 1 223 ? 8.821 -8.521 3.144 1.00 92.88 223 LEU A O 1
ATOM 1756 N N . GLN A 1 224 ? 10.473 -7.490 4.256 1.00 93.06 224 GLN A N 1
ATOM 1757 C CA . GLN A 1 224 ? 10.408 -8.354 5.438 1.00 93.06 224 GLN A CA 1
ATOM 1758 C C . GLN A 1 224 ? 9.061 -8.268 6.172 1.00 93.06 224 GLN A C 1
ATOM 1760 O O . GLN A 1 224 ? 8.598 -9.257 6.734 1.00 93.06 224 GLN A O 1
ATOM 1765 N N . LEU A 1 225 ? 8.420 -7.094 6.200 1.00 91.44 225 LEU A N 1
ATOM 1766 C CA . LEU A 1 225 ? 7.063 -6.958 6.738 1.00 91.44 225 LEU A CA 1
ATOM 1767 C C . LEU A 1 225 ? 6.068 -7.803 5.930 1.00 91.44 225 LEU A C 1
ATOM 1769 O O . LEU A 1 225 ? 5.298 -8.558 6.522 1.00 91.44 225 LEU A O 1
ATOM 1773 N N . TYR A 1 226 ? 6.082 -7.679 4.600 1.00 91.25 226 TYR A N 1
ATOM 1774 C CA . TYR A 1 226 ? 5.209 -8.460 3.720 1.00 91.25 226 TYR A CA 1
ATOM 1775 C C . TYR A 1 226 ? 5.481 -9.960 3.835 1.00 91.25 226 TYR A C 1
ATOM 1777 O O . TYR A 1 226 ? 4.532 -10.739 3.890 1.00 91.25 226 TYR A O 1
ATOM 1785 N N . GLU A 1 227 ? 6.749 -10.357 3.914 1.00 92.38 227 GLU A N 1
ATOM 1786 C CA . GLU A 1 227 ? 7.168 -11.743 4.116 1.00 92.38 227 GLU A CA 1
ATOM 1787 C C . GLU A 1 227 ? 6.583 -12.311 5.413 1.00 92.38 227 GLU A C 1
ATOM 1789 O O . GLU A 1 227 ? 5.836 -13.286 5.366 1.00 92.38 227 GLU A O 1
ATOM 1794 N N . ARG A 1 228 ? 6.813 -11.652 6.560 1.00 92.94 228 ARG A N 1
ATOM 1795 C CA . ARG A 1 228 ? 6.262 -12.092 7.854 1.00 92.94 228 ARG A CA 1
ATOM 1796 C C . ARG A 1 228 ? 4.735 -12.153 7.850 1.00 92.94 228 ARG A C 1
ATOM 1798 O O . ARG A 1 228 ? 4.160 -13.125 8.329 1.00 92.94 228 ARG A O 1
ATOM 1805 N N . ALA A 1 229 ? 4.076 -11.137 7.291 1.00 89.50 229 ALA A N 1
ATOM 1806 C CA . ALA A 1 229 ? 2.617 -11.097 7.211 1.00 89.50 229 ALA A CA 1
ATOM 1807 C C . ALA A 1 229 ? 2.047 -12.216 6.327 1.00 89.50 229 ALA A C 1
ATOM 1809 O O . ALA A 1 229 ? 0.978 -12.756 6.623 1.00 89.50 229 ALA A O 1
ATOM 1810 N N . SER A 1 230 ? 2.756 -12.565 5.251 1.00 88.19 230 SER A N 1
ATOM 1811 C CA . SER A 1 230 ? 2.380 -13.657 4.351 1.00 88.19 230 SER A CA 1
ATOM 1812 C C . SER A 1 230 ? 2.587 -15.011 5.020 1.00 88.19 230 SER A C 1
ATOM 1814 O O . SER A 1 230 ? 1.666 -15.819 5.014 1.00 88.19 230 SER A O 1
ATOM 1816 N N . LEU A 1 231 ? 3.738 -15.232 5.665 1.00 89.06 231 LEU A N 1
ATOM 1817 C CA . LEU A 1 231 ? 4.027 -16.460 6.412 1.00 89.06 231 LEU A CA 1
ATOM 1818 C C . LEU A 1 231 ? 2.981 -16.706 7.499 1.00 89.06 231 LEU A C 1
ATOM 1820 O O . LEU A 1 231 ? 2.348 -17.755 7.498 1.00 89.06 231 LEU A O 1
ATOM 1824 N N . ARG A 1 232 ? 2.687 -15.704 8.334 1.00 87.69 232 ARG A N 1
ATOM 1825 C CA . ARG A 1 232 ? 1.658 -15.822 9.377 1.00 87.69 232 ARG A CA 1
ATOM 1826 C C . ARG A 1 232 ? 0.271 -16.118 8.815 1.00 87.69 232 ARG A C 1
ATOM 1828 O O . ARG A 1 232 ? -0.517 -16.827 9.437 1.00 87.69 232 ARG A O 1
ATOM 1835 N N . PHE A 1 233 ? -0.062 -15.546 7.657 1.00 85.50 233 PHE A N 1
ATOM 1836 C CA . PHE A 1 233 ? -1.315 -15.867 6.981 1.00 85.50 233 PHE A CA 1
ATOM 1837 C C . PHE A 1 233 ? -1.332 -17.330 6.530 1.00 85.50 233 PHE A C 1
ATOM 1839 O O . PHE A 1 233 ? -2.298 -18.022 6.832 1.00 85.50 233 PHE A O 1
ATOM 1846 N N . LEU A 1 234 ? -0.271 -17.807 5.877 1.00 85.44 234 LEU A N 1
ATOM 1847 C CA . LEU A 1 234 ? -0.166 -19.198 5.435 1.00 85.44 234 LEU A CA 1
ATOM 1848 C C . LEU A 1 234 ? -0.218 -20.177 6.617 1.00 85.44 234 LEU A C 1
ATOM 1850 O O . LEU A 1 234 ? -0.978 -21.135 6.568 1.00 85.44 234 LEU A O 1
ATOM 1854 N N . GLU A 1 235 ? 0.493 -19.894 7.709 1.00 86.25 235 GLU A N 1
ATOM 1855 C CA . GLU A 1 235 ? 0.456 -20.687 8.948 1.00 86.25 235 GLU A CA 1
ATOM 1856 C C . GLU A 1 235 ? -0.951 -20.744 9.561 1.00 86.25 235 GLU A C 1
ATOM 1858 O O . GLU A 1 235 ? -1.367 -21.777 10.082 1.00 86.25 235 GLU A O 1
ATOM 1863 N N . SER A 1 236 ? -1.722 -19.654 9.470 1.00 84.00 236 SER A N 1
ATOM 1864 C CA . SER A 1 236 ? -3.097 -19.618 9.986 1.00 84.00 236 SER A CA 1
ATOM 1865 C C . SER A 1 236 ? -4.082 -20.498 9.210 1.00 84.00 236 SER A C 1
ATOM 1867 O O . SER A 1 236 ? -5.178 -20.749 9.709 1.00 84.00 236 SER A O 1
ATOM 1869 N N . LEU A 1 237 ? -3.708 -20.972 8.015 1.00 83.38 237 LEU A N 1
ATOM 1870 C CA . LEU A 1 237 ? -4.518 -21.903 7.224 1.00 83.38 237 LEU A CA 1
ATOM 1871 C C . LEU A 1 237 ? -4.367 -23.360 7.692 1.00 83.38 237 LEU A C 1
ATOM 1873 O O . LEU A 1 237 ? -5.137 -24.209 7.250 1.00 83.38 237 LEU A O 1
ATOM 1877 N N . GLY A 1 238 ? -3.425 -23.645 8.600 1.00 84.81 238 GLY A N 1
ATOM 1878 C CA . GLY A 1 238 ? -3.128 -24.997 9.068 1.00 84.81 238 GLY A CA 1
ATOM 1879 C C . GLY A 1 238 ? -2.334 -25.809 8.045 1.00 84.81 238 GLY A C 1
ATOM 1880 O O . GLY A 1 238 ? -1.555 -25.257 7.271 1.00 84.81 238 GLY A O 1
ATOM 1881 N N . GLU A 1 239 ? -2.510 -27.129 8.059 1.00 85.31 239 GLU A N 1
ATOM 1882 C CA . GLU A 1 239 ? -1.890 -28.026 7.081 1.00 85.31 239 GLU A CA 1
ATOM 1883 C C . GLU A 1 239 ? -2.711 -28.065 5.788 1.00 85.31 239 GLU A C 1
ATOM 1885 O O . GLU A 1 239 ? -3.939 -28.166 5.811 1.00 85.31 239 GLU A O 1
ATOM 1890 N N . PHE A 1 240 ? -2.026 -27.987 4.650 1.00 81.81 240 PHE A N 1
ATOM 1891 C CA . PHE A 1 240 ? -2.636 -28.003 3.325 1.00 81.81 240 PHE A CA 1
ATOM 1892 C C . PHE A 1 240 ? -1.804 -28.860 2.368 1.00 81.81 240 PHE A C 1
ATOM 1894 O O . PHE A 1 240 ? -0.579 -28.769 2.340 1.00 81.81 240 PHE A O 1
ATOM 1901 N N . ASP A 1 241 ? -2.476 -29.646 1.526 1.00 81.56 241 ASP A N 1
ATOM 1902 C CA . ASP A 1 241 ? -1.815 -30.432 0.476 1.00 81.56 241 ASP A CA 1
ATOM 1903 C C . ASP A 1 241 ? -1.506 -29.592 -0.774 1.00 81.56 241 ASP A C 1
ATOM 1905 O O . ASP A 1 241 ? -0.624 -29.917 -1.568 1.00 81.56 241 ASP A O 1
ATOM 1909 N N . THR A 1 242 ? -2.264 -28.515 -1.014 1.00 82.75 242 THR A N 1
ATOM 1910 C CA . THR A 1 242 ? -2.131 -27.667 -2.209 1.00 82.75 242 THR A CA 1
ATOM 1911 C C . THR A 1 242 ? -2.589 -26.241 -1.922 1.00 82.75 242 THR A C 1
ATOM 1913 O O . THR A 1 242 ? -3.708 -26.022 -1.462 1.00 82.75 242 THR A O 1
ATOM 1916 N N . ILE A 1 243 ? -1.753 -25.258 -2.269 1.00 73.44 243 ILE A N 1
ATOM 1917 C CA . ILE A 1 243 ? -2.134 -23.841 -2.317 1.00 73.44 243 ILE A CA 1
ATOM 1918 C C . ILE A 1 243 ? -2.250 -23.426 -3.779 1.00 73.44 243 ILE A C 1
ATOM 1920 O O . ILE A 1 243 ? -1.277 -23.487 -4.530 1.00 73.44 243 ILE A O 1
ATOM 1924 N N . VAL A 1 244 ? -3.428 -22.940 -4.169 1.00 76.56 244 VAL A N 1
ATOM 1925 C CA . VAL A 1 244 ? -3.634 -22.296 -5.470 1.00 76.56 244 VAL A CA 1
ATOM 1926 C C . VAL A 1 244 ? -3.563 -20.785 -5.282 1.00 76.56 244 VAL A C 1
ATOM 1928 O O . VAL A 1 244 ? -4.461 -20.177 -4.705 1.00 76.56 244 VAL A O 1
ATOM 1931 N N . VAL A 1 245 ? -2.493 -20.171 -5.783 1.00 66.12 245 VAL A N 1
ATOM 1932 C CA . VAL A 1 245 ? -2.370 -18.711 -5.864 1.00 66.12 245 VAL A CA 1
ATOM 1933 C C . VAL A 1 245 ? -2.706 -18.300 -7.290 1.00 66.12 245 VAL A C 1
ATOM 1935 O O . VAL A 1 245 ? -1.947 -18.577 -8.218 1.00 66.12 245 VAL A O 1
ATOM 1938 N N . HIS A 1 246 ? -3.860 -17.664 -7.486 1.00 51.69 246 HIS A N 1
ATOM 1939 C CA . HIS A 1 246 ? -4.214 -17.137 -8.799 1.00 51.69 246 HIS A CA 1
ATOM 1940 C C . HIS A 1 246 ? -3.212 -16.058 -9.216 1.00 51.69 246 HIS A C 1
ATOM 1942 O O . HIS A 1 246 ? -2.958 -15.111 -8.474 1.00 51.69 246 HIS A O 1
ATOM 1948 N N . TRP A 1 247 ? -2.681 -16.175 -10.434 1.00 44.25 247 TRP A N 1
ATOM 1949 C CA . TRP A 1 247 ? -1.808 -15.170 -11.042 1.00 44.25 247 TRP A CA 1
ATOM 1950 C C . TRP A 1 247 ? -2.618 -13.985 -11.584 1.00 44.25 247 TRP A C 1
ATOM 1952 O O . TRP A 1 247 ? -2.488 -13.566 -12.728 1.00 44.25 247 TRP A O 1
ATOM 1962 N N . SER A 1 248 ? -3.493 -13.444 -10.753 1.00 38.06 248 SER A N 1
ATOM 1963 C CA . SER A 1 248 ? -4.073 -12.127 -10.947 1.00 38.06 248 SER A CA 1
ATOM 1964 C C . SER A 1 248 ? -3.580 -11.315 -9.766 1.00 38.06 248 SER A C 1
ATOM 1966 O O . SER A 1 248 ? -4.123 -11.463 -8.672 1.00 38.06 248 SER A O 1
ATOM 1968 N N . GLY A 1 249 ? -2.498 -10.555 -9.978 1.00 42.66 249 GLY A N 1
ATOM 1969 C CA . GLY A 1 249 ? -1.991 -9.606 -8.981 1.00 42.66 249 GLY A CA 1
ATOM 1970 C C . GLY A 1 249 ? -3.119 -8.799 -8.359 1.00 42.66 249 GLY A C 1
ATOM 1971 O O . GLY A 1 249 ? -4.047 -8.439 -9.130 1.00 42.66 249 GLY A O 1
#

Foldseek 3Di:
DAEEEEADPLLQVLVVVLCVPPPPPVPHHYHHLHNDQALVSSVVSVVVVDDLQHAYEYEFEPCSVVSLVVNLQPDDQSYFYFYQDHRGSNVDDSVSNVQRVLQSVLQQFQDWAADPVQQAIAHTPPDDHHAAPPDDRHSQKGKDWQADCRQVVQCVQAVHGLAAGWIWMQDPQQWIFTDQHRYGQKIWRDHPDDDDIHMHGDDDDDGYHRDPVSRCVSHVSVVVSNVSNVVVVVVVVPDDPDDDDDPPD

Radius of gyration: 19.8 Å; chains: 1; bounding box: 44×48×54 Å

pLDDT: mean 92.89, std 8.6, range [38.06, 98.56]